Protein AF-0000000068380926 (afdb_homodimer)

InterPro domains:
  IPR001751 S100/Calcium binding protein 7/8-like, conserved site [PS00303] (56-77)
  IPR002048 EF-hand domain [PF00036] (54-78)
  IPR002048 EF-hand domain [PS50222] (48-83)
  IPR011992 EF-hand domain pair [SSF47473] (2-91)
  IPR013787 S100/CaBP-9k-type, calcium binding, subdomain [PF01023] (6-44)
  IPR013787 S100/CaBP-9k-type, calcium binding, subdomain [SM01394] (6-48)
  IPR018247 EF-Hand 1, calcium-binding site [PS00018] (61-73)
  IPR034325 S-100 [cd00213] (4-88)

Secondary structure (DSSP, 8-state):
----HHHHHHHHHHHHHHHHHTTSS-TTEEEHHHHHHHHHHHS--SSSHHHHHHHHHHHH-TT-SSEEEHHHHHHHHHHHHHHHHHHHHHT-/----HHHHHHHHHHHHHHHHHTTSS-TTEEEHHHHHHHHHHHS--SSSHHHHHHHHHHHH-TT-SSEEEHHHHHHHHHHHHHHHHHHHHHT-

Organism: Naja naja (NCBI:txid35670)

Solvent-accessible surface area (backbone atoms only — not comparable to full-atom values): 9746 Å² total; per-residue (Å²): 134,82,75,26,68,56,49,50,27,38,50,44,50,50,47,56,48,38,70,39,7,51,79,43,96,49,50,64,31,26,38,63,68,35,45,35,47,43,39,50,60,27,54,55,53,74,83,50,26,78,79,33,30,59,53,49,43,59,65,40,24,76,84,66,75,68,41,30,38,60,74,35,45,42,54,53,50,47,51,50,37,53,52,52,50,47,51,64,56,57,71,98,132,82,76,27,67,56,49,48,26,37,50,44,50,49,47,56,49,36,68,42,7,48,77,42,98,48,51,66,31,26,37,62,68,33,44,35,47,43,39,48,62,27,55,55,51,75,84,53,29,79,78,33,30,58,53,48,45,59,64,39,24,75,84,68,75,67,41,30,39,61,75,34,46,42,55,53,50,45,52,49,37,52,53,51,48,45,50,65,56,58,72,99

Radius of gyration: 16.54 Å; Cα contacts (8 Å, |Δi|>4): 213; chains: 2; bounding box: 39×43×34 Å

Sequence (184 aa):
MSQTQMEKCCECIIDVFHKYSIQTDHHDRLSKAEFAKLLKEQLQTSSRASGDADGLFNELDENKDGQLSFKEFTTLVQEALMISYNKLHQDDMSQTQMEKCCECIIDVFHKYSIQTDHHDRLSKAEFAKLLKEQLQTSSRASGDADGLFNELDENKDGQLSFKEFTTLVQEALMISYNKLHQDD

pLDDT: mean 81.06, std 14.48, range [42.0, 93.62]

Foldseek 3Di:
DDQDPVNVVVVVLLCLLQVLLVVDPPSQKHALVSQLVSCCPPVVDDDCRPVNSVVLVVVLPPVPPRIHGVVSVVVVVVVVVVVVVCVVVVVD/DDQDPVNVVVVVLVCLLQVLQVVDPRSQKHALVSQLVSCCPPVVDDDCRPVNSVVLQVVLPPVPPRIHGVVSVVVVVVVVVVVVVCVVVVVD

Nearest PDB structures (foldseek):
  6wn7-assembly1_B  TM=8.863E-01  e=2.548E-05  Homo sapiens
  6wn7-assembly2_D  TM=8.743E-01  e=2.110E-05  Homo sapiens
  2egd-assembly1_A  TM=8.424E-01  e=5.090E-05  Homo sapiens
  3m0w-assembly2_B  TM=8.271E-01  e=6.971E-05  Homo sapiens
  3m0w-assembly6_J  TM=8.193E-01  e=7.906E-05  Homo sapiens

Structure (mmCIF, N/CA/C/O backbone):
data_AF-0000000068380926-model_v1
#
loop_
_entity.id
_entity.type
_entity.pdbx_description
1 polymer 'Protein S100'
#
loop_
_atom_site.group_PDB
_atom_site.id
_atom_site.type_symbol
_atom_site.label_atom_id
_atom_site.label_alt_id
_atom_site.label_comp_id
_atom_site.label_asym_id
_atom_site.label_entity_id
_atom_site.label_seq_id
_atom_site.pdbx_PDB_ins_code
_atom_site.Cartn_x
_atom_site.Cartn_y
_atom_site.Cartn_z
_atom_site.occupancy
_atom_site.B_iso_or_equiv
_atom_site.auth_seq_id
_atom_site.auth_comp_id
_atom_site.auth_asym_id
_atom_site.auth_atom_id
_atom_site.pdbx_PDB_model_num
ATOM 1 N N . MET A 1 1 ? -11.727 -12.578 15.227 1 45 1 MET A N 1
ATOM 2 C CA . MET A 1 1 ? -11.469 -12.977 13.844 1 45 1 MET A CA 1
ATOM 3 C C . MET A 1 1 ? -10.148 -12.398 13.344 1 45 1 MET A C 1
ATOM 5 O O . MET A 1 1 ? -9.789 -11.273 13.688 1 45 1 MET A O 1
ATOM 9 N N . SER A 1 2 ? -9.094 -13.203 13.047 1 62.81 2 SER A N 1
ATOM 10 C CA . SER A 1 2 ? -7.664 -12.93 12.922 1 62.81 2 SER A CA 1
ATOM 11 C C . SER A 1 2 ? -7.375 -12 11.75 1 62.81 2 SER A C 1
ATOM 13 O O . SER A 1 2 ? -7.988 -12.125 10.688 1 62.81 2 SER A O 1
ATOM 15 N N . GLN A 1 3 ? -7 -10.805 11.961 1 78.44 3 GLN A N 1
ATOM 16 C CA . GLN A 1 3 ? -6.633 -9.82 10.945 1 78.44 3 GLN A CA 1
ATOM 17 C C . GLN A 1 3 ? -5.664 -10.414 9.93 1 78.44 3 GLN A C 1
ATOM 19 O O . GLN A 1 3 ? -4.707 -11.094 10.297 1 78.44 3 GLN A O 1
ATOM 24 N N . THR A 1 4 ? -6.074 -10.539 8.68 1 86.94 4 THR A N 1
ATOM 25 C CA . THR A 1 4 ? -5.199 -11.039 7.621 1 86.94 4 THR A CA 1
ATOM 26 C C . THR A 1 4 ? -3.949 -10.172 7.496 1 86.94 4 THR A C 1
ATOM 28 O O . THR A 1 4 ? -3.887 -9.078 8.055 1 86.94 4 THR A O 1
ATOM 31 N N . GLN A 1 5 ? -2.912 -10.766 6.953 1 88.88 5 GLN A N 1
ATOM 32 C CA . GLN A 1 5 ? -1.663 -10.031 6.789 1 88.88 5 GLN A CA 1
ATOM 33 C C . GLN A 1 5 ? -1.88 -8.75 5.988 1 88.88 5 GLN A C 1
ATOM 35 O O . GLN A 1 5 ? -1.337 -7.695 6.332 1 88.88 5 GLN A O 1
ATOM 40 N N . MET A 1 6 ? -2.719 -8.883 4.973 1 87.88 6 MET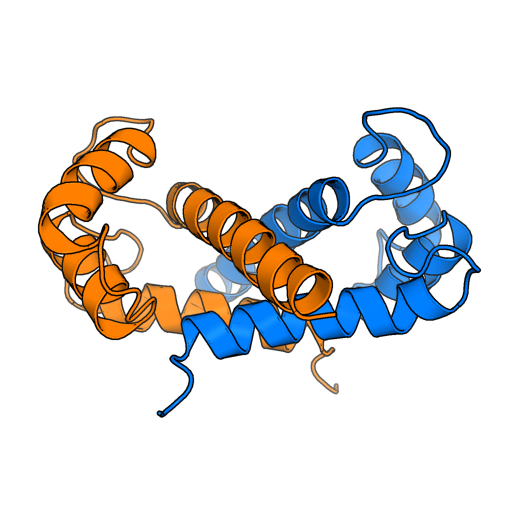 A N 1
ATOM 41 C CA . MET A 1 6 ? -3.023 -7.727 4.137 1 87.88 6 MET A CA 1
ATOM 42 C C . MET A 1 6 ? -3.721 -6.637 4.949 1 87.88 6 MET A C 1
ATOM 44 O O . MET A 1 6 ? -3.398 -5.457 4.816 1 87.88 6 MET A O 1
ATOM 48 N N . GLU A 1 7 ? -4.602 -6.973 5.852 1 88.75 7 GLU A N 1
ATOM 49 C CA . GLU A 1 7 ? -5.305 -6.027 6.715 1 88.75 7 GLU A CA 1
ATOM 50 C C . GLU A 1 7 ? -4.348 -5.336 7.68 1 88.75 7 GLU A C 1
ATOM 52 O O . GLU A 1 7 ? -4.473 -4.141 7.941 1 88.75 7 GLU A O 1
ATOM 57 N N . LYS A 1 8 ? -3.494 -6.145 8.117 1 91.62 8 LYS A N 1
ATOM 58 C CA . LYS A 1 8 ? -2.496 -5.602 9.031 1 91.62 8 LYS A CA 1
ATOM 59 C C . LYS A 1 8 ? -1.617 -4.566 8.336 1 91.62 8 LYS A C 1
ATOM 61 O O . LYS A 1 8 ? -1.309 -3.518 8.906 1 91.62 8 LYS A O 1
ATOM 66 N N . CYS A 1 9 ? -1.181 -4.957 7.129 1 93.19 9 CYS A N 1
ATOM 67 C CA . CYS A 1 9 ? -0.34 -4.059 6.348 1 93.19 9 CYS A CA 1
ATOM 68 C C . CYS A 1 9 ? -1.083 -2.771 6.008 1 93.19 9 CYS A C 1
ATOM 70 O O . CYS A 1 9 ? -0.506 -1.684 6.062 1 93.19 9 CYS A O 1
ATOM 72 N N . CYS A 1 10 ? -2.385 -2.859 5.727 1 91.94 10 CYS A N 1
ATOM 73 C CA . CYS A 1 10 ? -3.188 -1.681 5.422 1 91.94 10 CYS A CA 1
ATOM 74 C C . CYS A 1 10 ? -3.342 -0.791 6.648 1 91.94 10 CYS A C 1
ATOM 76 O O . CYS A 1 10 ? -3.246 0.434 6.547 1 91.94 10 CYS A O 1
ATOM 78 N N . GLU A 1 11 ? -3.6 -1.422 7.766 1 91.44 11 GLU A N 1
ATOM 79 C CA . GLU A 1 11 ? -3.713 -0.675 9.016 1 91.44 11 GLU A CA 1
ATOM 80 C C . GLU A 1 11 ? -2.408 0.04 9.352 1 91.44 11 GLU A C 1
ATOM 82 O O . GLU A 1 11 ? -2.424 1.152 9.883 1 91.44 11 GLU A O 1
ATOM 87 N N . CYS A 1 12 ? -1.346 -0.655 9.008 1 93 12 CYS A N 1
ATOM 88 C CA . CYS A 1 12 ? -0.03 -0.075 9.25 1 93 12 CYS A CA 1
ATOM 89 C C . CYS A 1 12 ? 0.143 1.227 8.477 1 93 12 CYS A C 1
ATOM 91 O O . CYS A 1 12 ? 0.547 2.242 9.047 1 93 12 CYS A O 1
ATOM 93 N N . ILE A 1 13 ? -0.199 1.222 7.242 1 93.62 13 ILE A 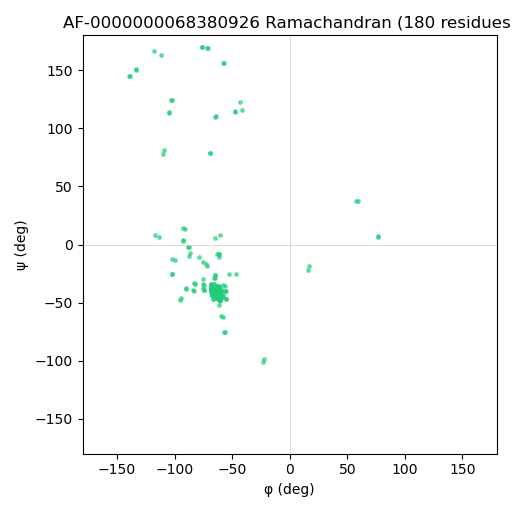N 1
ATOM 94 C CA . ILE A 1 13 ? -0.082 2.389 6.375 1 93.62 13 ILE A CA 1
ATOM 95 C C . ILE A 1 13 ? -1.013 3.494 6.867 1 93.62 13 ILE A C 1
ATOM 97 O O . ILE A 1 13 ? -0.623 4.664 6.926 1 93.62 13 ILE A O 1
ATOM 101 N N . ILE A 1 14 ? -2.207 3.139 7.273 1 91.75 14 ILE A N 1
ATOM 102 C CA . ILE A 1 14 ? -3.195 4.09 7.77 1 91.75 14 ILE A CA 1
ATOM 103 C C . ILE A 1 14 ? -2.688 4.734 9.062 1 91.75 14 ILE A C 1
ATOM 105 O O . ILE A 1 14 ? -2.844 5.941 9.266 1 91.75 14 ILE A O 1
ATOM 109 N N . ASP A 1 15 ? -2.066 3.879 9.859 1 90.75 15 ASP A N 1
ATOM 110 C CA . ASP A 1 15 ? -1.509 4.367 11.117 1 90.75 15 ASP A CA 1
ATOM 111 C C . ASP A 1 15 ? -0.423 5.414 10.867 1 90.75 15 ASP A C 1
ATOM 113 O O . ASP A 1 15 ? -0.358 6.426 11.562 1 90.75 15 ASP A O 1
ATOM 117 N N . VAL A 1 16 ? 0.403 5.121 9.906 1 90.69 16 VAL A N 1
ATOM 118 C CA . VAL A 1 16 ? 1.466 6.055 9.547 1 90.69 16 VAL A CA 1
ATOM 119 C C . VAL A 1 16 ? 0.859 7.375 9.078 1 90.69 16 VAL A C 1
ATOM 121 O O . VAL A 1 16 ? 1.307 8.445 9.484 1 90.69 16 VAL A O 1
ATOM 124 N N . PHE A 1 17 ? -0.117 7.293 8.266 1 90.12 17 PHE A N 1
ATOM 125 C CA . PHE A 1 17 ? -0.807 8.477 7.766 1 90.12 17 PHE A CA 1
ATOM 126 C C . PHE A 1 17 ? -1.419 9.273 8.914 1 90.12 17 PHE A C 1
ATOM 128 O O . PHE A 1 17 ? -1.261 10.492 8.977 1 90.12 17 PHE A O 1
ATOM 135 N N . HIS A 1 18 ? -2.057 8.547 9.781 1 88 18 HIS A N 1
ATOM 136 C CA . HIS A 1 18 ? -2.744 9.188 10.898 1 88 18 HIS A CA 1
ATOM 137 C C . HIS A 1 18 ? -1.748 9.805 11.875 1 88 18 HIS A C 1
ATOM 139 O O . HIS A 1 18 ? -2.031 10.836 12.492 1 88 18 HIS A O 1
ATOM 145 N N . LYS A 1 19 ? -0.67 9.141 12.023 1 89.38 19 LYS A N 1
ATOM 146 C CA . LYS A 1 19 ? 0.363 9.617 12.938 1 89.38 19 LYS A CA 1
ATOM 147 C C . LYS A 1 19 ? 0.825 11.016 12.555 1 89.38 19 LYS A C 1
ATOM 149 O O . LYS A 1 19 ? 1.097 11.844 13.43 1 89.38 19 LYS A O 1
ATOM 154 N N . TYR A 1 20 ? 0.843 11.25 11.297 1 87.38 20 TYR A N 1
ATOM 155 C CA . TYR A 1 20 ? 1.342 12.531 10.828 1 87.38 20 TYR A CA 1
ATOM 156 C C . TYR A 1 20 ? 0.191 13.461 10.453 1 87.38 20 TYR A C 1
ATOM 158 O O . TYR A 1 20 ? 0.339 14.688 10.477 1 87.38 20 TYR A O 1
ATOM 166 N N . SER A 1 21 ? -0.975 12.898 10.094 1 83.56 21 SER A N 1
ATOM 167 C CA . SER A 1 21 ? -2.135 13.703 9.719 1 83.56 21 SER A CA 1
ATOM 168 C C . SER A 1 21 ? -2.799 14.32 10.938 1 83.56 21 SER A C 1
ATOM 170 O O . SER A 1 21 ? -3.555 15.289 10.82 1 83.56 21 SER A O 1
ATOM 172 N N . ILE A 1 22 ? -2.732 13.703 12.031 1 68.31 22 ILE A N 1
ATOM 173 C CA . ILE A 1 22 ? -3.445 14.094 13.234 1 68.31 22 ILE A CA 1
ATOM 174 C C . ILE A 1 22 ? -2.961 15.469 13.703 1 68.31 22 ILE A C 1
ATOM 176 O O . ILE A 1 22 ? -3.648 16.156 14.461 1 68.31 22 ILE A O 1
ATOM 180 N N . GLN A 1 23 ? -1.999 15.82 13.062 1 64.06 23 GLN A N 1
ATOM 181 C CA . GLN A 1 23 ? -1.465 17.031 13.664 1 64.06 23 GLN A CA 1
ATOM 182 C C . GLN A 1 23 ? -2.299 18.25 13.266 1 64.06 23 GLN A C 1
ATOM 184 O O . GLN A 1 23 ? -2.143 19.328 13.844 1 64.06 23 GLN A O 1
ATOM 189 N N . THR A 1 24 ? -3.195 17.906 12.25 1 62.72 24 THR A N 1
ATOM 190 C CA . THR A 1 24 ? -4.012 19.062 11.883 1 62.72 24 THR A CA 1
ATOM 191 C C . THR A 1 24 ? -5.484 18.797 12.164 1 62.72 24 THR A C 1
ATOM 193 O O . THR A 1 24 ? -5.855 17.688 12.578 1 62.72 24 THR A O 1
ATOM 196 N N . ASP A 1 25 ? -6.27 19.75 12.156 1 60.75 25 ASP A N 1
ATOM 197 C CA . ASP A 1 25 ? -7.715 19.703 12.375 1 60.75 25 ASP A CA 1
ATOM 198 C C . ASP A 1 25 ? -8.383 18.688 11.453 1 60.75 25 ASP A C 1
ATOM 200 O O . ASP A 1 25 ? -9.43 18.141 11.789 1 60.75 25 ASP A O 1
ATOM 204 N N . HIS A 1 26 ? -7.766 18.422 10.344 1 64.5 26 HIS A N 1
ATOM 205 C CA . HIS A 1 26 ? -8.312 17.469 9.383 1 64.5 26 HIS A CA 1
ATOM 206 C C . HIS A 1 26 ? -7.465 16.203 9.328 1 64.5 26 HIS A C 1
ATOM 208 O O . HIS A 1 26 ? -6.625 16.047 8.438 1 64.5 26 HIS A O 1
ATOM 214 N N . HIS A 1 27 ? -7.703 15.414 10.328 1 66.25 27 HIS A N 1
ATOM 215 C CA . HIS A 1 27 ? -6.902 14.227 10.586 1 66.25 27 HIS A CA 1
ATOM 216 C C . HIS A 1 27 ? -6.961 13.25 9.414 1 66.25 27 HIS A C 1
ATOM 218 O O . HIS A 1 27 ? -6.398 12.156 9.484 1 66.25 27 HIS A O 1
ATOM 224 N N . ASP A 1 28 ? -7.633 13.852 8.336 1 77.69 28 ASP A N 1
ATOM 225 C CA . ASP A 1 28 ? -7.773 12.953 7.195 1 77.69 28 ASP A CA 1
ATOM 226 C C . ASP A 1 28 ? -6.957 13.453 6.004 1 77.69 28 ASP A C 1
ATOM 228 O O . ASP A 1 28 ? -7.09 12.93 4.895 1 77.69 28 ASP A O 1
ATOM 232 N N . ARG A 1 29 ? -6.164 14.555 6.348 1 87.31 29 ARG A N 1
ATOM 233 C CA . ARG A 1 29 ? -5.344 15.141 5.289 1 87.31 29 ARG A CA 1
ATOM 234 C C . ARG A 1 29 ? -3.959 15.508 5.812 1 87.31 29 ARG A C 1
ATOM 236 O O . ARG A 1 29 ? -3.799 15.82 6.996 1 87.31 29 ARG A O 1
ATOM 243 N N . LEU A 1 30 ? -2.98 15.344 4.938 1 90.5 30 LEU A N 1
ATOM 244 C CA . LEU A 1 30 ? -1.607 15.695 5.289 1 90.5 30 LEU A CA 1
ATOM 245 C C . LEU A 1 30 ? -1.201 17.016 4.645 1 90.5 30 LEU A C 1
ATOM 247 O O . LEU A 1 30 ? -1.321 17.188 3.428 1 90.5 30 LEU A O 1
ATOM 251 N N . SER A 1 31 ? -0.768 17.922 5.52 1 90.19 31 SER A N 1
ATOM 252 C CA . SER A 1 31 ? -0.218 19.156 4.984 1 90.19 31 SER A CA 1
ATOM 253 C C . SER A 1 31 ? 1.192 18.953 4.441 1 90.19 31 SER A C 1
ATOM 255 O O . SER A 1 31 ? 1.801 17.906 4.668 1 90.19 31 SER A O 1
ATOM 257 N N . LYS A 1 32 ? 1.642 19.984 3.758 1 88.88 32 LYS A N 1
ATOM 258 C CA . LYS A 1 32 ? 2.984 19.922 3.191 1 88.88 32 LYS A CA 1
ATOM 259 C C . LYS A 1 32 ? 4.031 19.688 4.277 1 88.88 32 LYS A C 1
ATOM 261 O O . LYS A 1 32 ? 4.957 18.891 4.105 1 88.88 32 LYS A O 1
ATOM 266 N N . ALA A 1 33 ? 3.799 20.406 5.328 1 88.38 33 ALA A N 1
ATOM 267 C CA . ALA A 1 33 ? 4.738 20.297 6.441 1 88.38 33 ALA A CA 1
ATOM 268 C C . ALA A 1 33 ? 4.695 18.906 7.066 1 88.38 33 ALA A C 1
ATOM 270 O O . ALA A 1 33 ? 5.738 18.328 7.375 1 88.38 33 ALA A O 1
ATOM 271 N N . GLU A 1 34 ? 3.533 18.328 7.246 1 90.44 34 GLU A N 1
ATOM 272 C CA . GLU A 1 34 ? 3.352 17 7.836 1 90.44 34 GLU A CA 1
ATOM 273 C C . GLU A 1 34 ? 3.883 15.914 6.914 1 90.44 34 GLU A C 1
ATOM 275 O O . GLU A 1 34 ? 4.48 14.938 7.375 1 90.44 34 GLU A O 1
ATOM 280 N N . PHE A 1 35 ? 3.559 16.203 5.629 1 89.56 35 PHE A N 1
ATOM 281 C CA . PHE A 1 35 ? 4.047 15.258 4.637 1 89.56 35 PHE A CA 1
ATOM 282 C C . PHE A 1 35 ? 5.57 15.227 4.617 1 89.56 35 PHE A C 1
ATOM 284 O O . PHE A 1 35 ? 6.176 14.148 4.586 1 89.56 35 PHE A O 1
ATOM 291 N N . ALA A 1 36 ? 6.195 16.406 4.715 1 87.56 36 ALA A N 1
ATOM 292 C CA . ALA A 1 36 ? 7.652 16.5 4.734 1 87.56 36 ALA A CA 1
ATOM 293 C C . ALA A 1 36 ? 8.227 15.789 5.953 1 87.56 36 ALA A C 1
ATOM 295 O O . ALA A 1 36 ? 9.25 15.109 5.855 1 87.56 36 ALA A O 1
ATOM 296 N N . LYS A 1 37 ? 7.547 15.945 6.996 1 88.25 37 LYS A N 1
ATOM 297 C CA . LYS A 1 37 ? 7.961 15.297 8.234 1 88.25 37 LYS A CA 1
ATOM 298 C C . LYS A 1 37 ? 7.848 13.781 8.125 1 88.25 37 LYS A C 1
ATOM 300 O O . LYS A 1 37 ? 8.742 13.055 8.562 1 88.25 37 LYS A O 1
ATOM 305 N N . LEU A 1 38 ? 6.684 13.406 7.602 1 87 38 LEU A N 1
ATOM 306 C CA . LEU A 1 38 ? 6.461 11.977 7.375 1 87 38 LEU A CA 1
ATOM 307 C C . LEU A 1 38 ? 7.566 11.383 6.516 1 87 38 LEU A C 1
ATOM 309 O O . LEU A 1 38 ? 8.125 10.336 6.852 1 87 38 LEU A O 1
ATOM 313 N N . LEU A 1 39 ? 7.895 12.062 5.418 1 85.88 39 LEU A N 1
ATOM 314 C CA . LEU A 1 39 ? 8.938 11.586 4.512 1 85.88 39 LEU A CA 1
ATOM 315 C C . LEU A 1 39 ? 10.289 11.539 5.215 1 85.88 39 LEU A C 1
ATOM 317 O O . LEU A 1 39 ? 11.047 10.578 5.047 1 85.88 39 LEU A O 1
ATOM 321 N N . LYS A 1 40 ? 10.547 12.508 5.973 1 84.62 40 LYS A N 1
ATOM 322 C CA . LYS A 1 40 ? 11.828 12.617 6.668 1 84.62 40 LYS A CA 1
ATOM 323 C C . LYS A 1 40 ? 11.969 11.531 7.727 1 84.62 40 LYS A C 1
ATOM 325 O O . LYS A 1 40 ? 13.047 10.938 7.871 1 84.62 40 LYS A O 1
ATOM 330 N N . GLU A 1 41 ? 10.875 11.25 8.352 1 86.62 41 GLU A N 1
ATOM 331 C CA . GLU A 1 41 ? 10.93 10.297 9.469 1 86.62 41 GLU A CA 1
ATOM 332 C C . GLU A 1 41 ? 10.703 8.867 8.984 1 86.62 41 GLU A C 1
ATOM 334 O O . GLU A 1 41 ? 11.25 7.922 9.555 1 86.62 41 GLU A O 1
ATOM 339 N N . GLN A 1 42 ? 9.867 8.68 8.078 1 83.12 42 GLN A N 1
ATOM 340 C CA . GLN A 1 42 ? 9.438 7.344 7.676 1 83.12 42 GLN A CA 1
ATOM 341 C C . GLN A 1 42 ? 10.25 6.836 6.488 1 83.12 42 GLN A C 1
ATOM 343 O O . GLN A 1 42 ? 10.422 5.629 6.316 1 83.12 42 GLN A O 1
ATOM 348 N N . LEU A 1 43 ? 10.5 7.414 5.551 1 71.75 43 LEU A N 1
ATOM 349 C CA . LEU A 1 43 ? 11.25 6.953 4.391 1 71.75 43 LEU A CA 1
ATOM 350 C C . LEU A 1 43 ? 12.734 7.297 4.531 1 71.75 43 LEU A C 1
ATOM 352 O O . LEU A 1 43 ? 13.562 6.789 3.779 1 71.75 43 LEU A O 1
ATOM 356 N N . GLN A 1 44 ? 13.031 7.684 5.969 1 60.69 44 GLN A N 1
ATOM 357 C CA . GLN A 1 44 ? 14.414 8.016 6.273 1 60.69 44 GLN A CA 1
ATOM 358 C C . GLN A 1 44 ? 15.211 8.281 4.996 1 60.69 44 GLN A C 1
ATOM 360 O O . GLN A 1 44 ? 16.438 8.391 5.035 1 60.69 44 GLN A O 1
ATOM 365 N N . THR A 1 45 ? 14.609 7.684 3.859 1 51.34 45 THR A N 1
ATOM 366 C CA . THR A 1 45 ? 15.508 7.816 2.719 1 51.34 45 THR A CA 1
ATOM 367 C C . THR A 1 45 ? 16.109 9.219 2.662 1 51.34 45 THR A C 1
ATOM 369 O O . THR A 1 45 ? 15.414 10.203 2.9 1 51.34 45 THR A O 1
ATOM 372 N N . SER A 1 46 ? 17.375 9.188 2.682 1 44.84 46 SER A N 1
ATOM 373 C CA . SER A 1 46 ? 18.422 10.18 2.441 1 44.84 46 SER A CA 1
ATOM 374 C C . SER A 1 46 ? 17.906 11.32 1.561 1 44.84 46 SER A C 1
ATOM 376 O O . SER A 1 46 ? 18.125 12.492 1.873 1 44.84 46 SER A O 1
ATOM 378 N N . SER A 1 47 ? 18.25 11.258 0.331 1 44.28 47 SER A N 1
ATOM 379 C CA . SER A 1 47 ? 18.5 12.219 -0.735 1 44.28 47 SER A CA 1
ATOM 380 C C . SER A 1 47 ? 17.25 13 -1.093 1 44.28 47 SER A C 1
ATOM 382 O O . SER A 1 47 ? 17.328 14.086 -1.678 1 44.28 47 SER A O 1
ATOM 384 N N . ARG A 1 48 ? 16.062 12.375 -1.273 1 44.53 48 ARG A N 1
ATOM 385 C CA . ARG A 1 48 ? 15.023 13.133 -1.963 1 44.53 48 ARG A CA 1
ATOM 386 C C . ARG A 1 48 ? 14.211 13.969 -0.979 1 44.53 48 ARG A C 1
ATOM 388 O O . ARG A 1 48 ? 13.289 14.688 -1.377 1 44.53 48 ARG A O 1
ATOM 395 N N . ALA A 1 49 ? 14.281 13.867 0.356 1 48.03 49 ALA A N 1
ATOM 396 C CA . ALA A 1 49 ? 13.406 14.328 1.434 1 48.03 49 ALA A CA 1
ATOM 397 C C . ALA A 1 49 ? 13.18 15.836 1.345 1 48.03 49 ALA A C 1
ATOM 399 O O . ALA A 1 49 ? 12.047 16.297 1.471 1 48.03 49 ALA A O 1
ATOM 400 N N . SER A 1 50 ? 14.25 16.531 1.751 1 52.38 50 SER A N 1
ATOM 401 C CA . SER A 1 50 ? 13.969 17.938 1.963 1 52.38 50 SER A CA 1
ATOM 402 C C . SER A 1 50 ? 13.469 18.609 0.683 1 52.38 50 SER A C 1
ATOM 404 O O . SER A 1 50 ? 12.438 19.266 0.684 1 52.38 50 SER A O 1
ATOM 406 N N . GLY A 1 51 ? 14.359 18.578 -0.306 1 56.25 51 GLY A N 1
ATOM 407 C CA . GLY A 1 51 ? 14.062 19.234 -1.571 1 56.25 51 GLY A CA 1
ATOM 408 C C . GLY A 1 51 ? 13.07 18.453 -2.422 1 56.25 51 GLY A C 1
ATOM 409 O O . GLY A 1 51 ? 12.242 19.062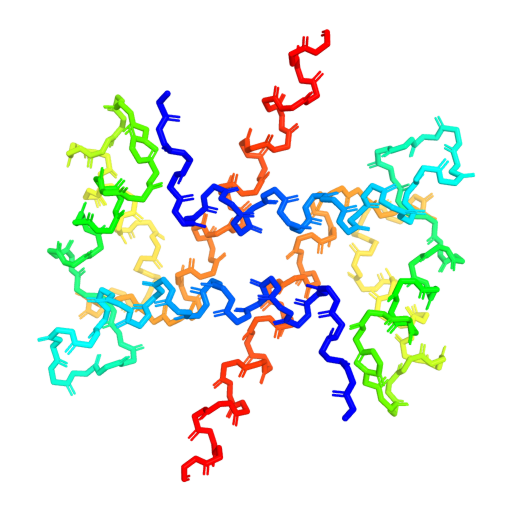 -3.109 1 56.25 51 GLY A O 1
ATOM 410 N N . ASP A 1 52 ? 12.898 17.219 -2.039 1 70.75 52 ASP A N 1
ATOM 411 C CA . ASP A 1 52 ? 12.125 16.297 -2.875 1 70.75 52 ASP A CA 1
ATOM 412 C C . ASP A 1 52 ? 10.719 16.109 -2.324 1 70.75 52 ASP A C 1
ATOM 414 O O . ASP A 1 52 ? 9.758 15.961 -3.09 1 70.75 52 ASP A O 1
ATOM 418 N N . ALA A 1 53 ? 10.633 16.609 -1.096 1 78.44 53 ALA A N 1
ATOM 419 C CA . ALA A 1 53 ? 9.312 16.469 -0.478 1 78.44 53 ALA A CA 1
ATOM 420 C C . ALA A 1 53 ? 8.312 17.453 -1.086 1 78.44 53 ALA A C 1
ATOM 422 O O . ALA A 1 53 ? 7.156 17.094 -1.317 1 78.44 53 ALA A O 1
ATOM 423 N N . ASP A 1 54 ? 8.898 18.656 -1.325 1 85.19 54 ASP A N 1
ATOM 424 C CA . ASP A 1 54 ? 8.055 19.656 -1.955 1 85.19 54 ASP A CA 1
ATOM 425 C C . ASP A 1 54 ? 7.629 19.219 -3.355 1 85.19 54 ASP A C 1
ATOM 427 O O . ASP A 1 54 ? 6.465 19.391 -3.736 1 85.19 54 ASP A O 1
ATOM 431 N N . GLY A 1 55 ? 8.5 18.672 -3.998 1 87.94 55 GLY A N 1
ATOM 432 C CA . GLY A 1 55 ? 8.203 18.172 -5.332 1 87.94 55 GLY A CA 1
ATOM 433 C C . GLY A 1 55 ? 7.242 17 -5.328 1 87.94 55 GLY A C 1
ATOM 434 O O . GLY A 1 55 ? 6.277 16.984 -6.094 1 87.94 55 GLY A O 1
ATOM 435 N N . LEU A 1 56 ? 7.484 16.172 -4.457 1 85.69 56 LEU A N 1
ATOM 436 C CA . LEU A 1 56 ? 6.648 14.984 -4.32 1 85.69 56 LEU A CA 1
ATOM 437 C C . LEU A 1 56 ? 5.254 15.359 -3.83 1 85.69 56 LEU A C 1
ATOM 439 O O . LEU A 1 56 ? 4.254 14.844 -4.336 1 85.69 56 LEU A O 1
ATOM 443 N N . PHE A 1 57 ? 5.297 16.328 -2.943 1 88.94 57 PHE A N 1
ATOM 444 C CA . PHE A 1 57 ? 4.027 16.797 -2.42 1 88.94 57 PHE A CA 1
ATOM 445 C C . PHE A 1 57 ? 3.166 17.391 -3.535 1 88.94 57 PHE A C 1
ATOM 447 O O . PHE A 1 57 ? 1.981 17.062 -3.645 1 88.94 57 PHE A O 1
ATOM 454 N N . ASN A 1 58 ? 3.799 18.188 -4.293 1 91.19 58 ASN A N 1
ATOM 455 C CA . ASN A 1 58 ? 3.088 18.844 -5.387 1 91.19 58 ASN A CA 1
ATOM 456 C C . ASN A 1 58 ? 2.619 17.828 -6.434 1 91.19 58 ASN A C 1
ATOM 458 O O . ASN A 1 58 ? 1.57 18.016 -7.051 1 91.19 58 ASN A O 1
ATOM 462 N N . GLU A 1 59 ? 3.379 16.781 -6.508 1 88.56 59 GLU A N 1
ATOM 463 C CA . GLU A 1 59 ? 3.025 15.734 -7.453 1 88.56 59 GLU A CA 1
ATOM 464 C C . GLU A 1 59 ? 1.849 14.906 -6.945 1 88.56 59 GLU A C 1
ATOM 466 O O . GLU A 1 59 ? 0.97 14.523 -7.723 1 88.56 59 GLU A O 1
ATOM 471 N N . LEU A 1 60 ? 1.831 14.766 -5.66 1 89.94 60 LEU A N 1
ATOM 472 C CA . LEU A 1 60 ? 0.797 13.945 -5.039 1 89.94 60 LEU A CA 1
ATOM 473 C C . LEU A 1 60 ? -0.489 14.742 -4.852 1 89.94 60 LEU A C 1
ATOM 475 O O . LEU A 1 60 ? -1.587 14.188 -4.945 1 89.94 60 LEU A O 1
ATOM 479 N N . ASP A 1 61 ? -0.226 16.062 -4.594 1 92.62 61 ASP A N 1
ATOM 480 C CA . ASP A 1 61 ? -1.379 16.953 -4.434 1 92.62 61 ASP A CA 1
ATOM 481 C C . ASP A 1 61 ? -2.098 17.156 -5.762 1 92.62 61 ASP A C 1
ATOM 483 O O . ASP A 1 61 ? -2.045 18.25 -6.336 1 92.62 61 ASP A O 1
ATOM 487 N N . GLU A 1 62 ? -2.889 16.172 -6.141 1 87.5 62 GLU A N 1
ATOM 488 C CA . GLU A 1 62 ? -3.549 16.188 -7.441 1 87.5 62 GLU A CA 1
ATOM 489 C C . GLU A 1 62 ? -4.605 17.281 -7.512 1 87.5 62 GLU A C 1
ATOM 491 O O . GLU A 1 62 ? -4.785 17.906 -8.555 1 87.5 62 GLU A O 1
ATOM 496 N N . ASN A 1 63 ? -5.383 17.531 -6.359 1 89.06 63 ASN A N 1
ATOM 497 C CA . ASN A 1 63 ? -6.449 18.531 -6.367 1 89.06 63 ASN A CA 1
ATOM 498 C C . ASN A 1 63 ? -5.926 19.922 -5.992 1 89.06 63 ASN A C 1
ATOM 500 O O . ASN A 1 63 ? -6.691 20.875 -5.93 1 89.06 63 ASN A O 1
ATOM 504 N N . LYS A 1 64 ? -4.609 20.047 -5.672 1 90.31 64 LYS A N 1
ATOM 505 C CA . LYS A 1 64 ? -3.926 21.312 -5.402 1 90.31 64 LYS A CA 1
ATOM 506 C C . LYS A 1 64 ? -4.594 22.062 -4.254 1 90.31 64 LYS A C 1
ATOM 508 O O . LYS A 1 64 ? -4.785 23.281 -4.328 1 90.31 64 LYS A O 1
ATOM 513 N N . ASP A 1 65 ? -5.07 21.344 -3.217 1 89.75 65 ASP A N 1
ATOM 514 C CA . ASP A 1 65 ? -5.695 21.969 -2.053 1 89.75 65 ASP A CA 1
ATOM 515 C C . ASP A 1 65 ? -4.668 22.219 -0.952 1 89.75 65 ASP A C 1
ATOM 517 O O . ASP A 1 65 ? -4.992 22.828 0.078 1 89.75 65 ASP A O 1
ATOM 521 N N . GLY A 1 66 ? -3.453 21.906 -1.278 1 90.38 66 GLY A N 1
ATOM 522 C CA . GLY A 1 66 ? -2.381 22.125 -0.322 1 90.38 66 GLY A CA 1
ATOM 523 C C . GLY A 1 66 ? -2.346 21.078 0.784 1 90.38 66 GLY A C 1
ATOM 524 O O . GLY A 1 66 ? -1.708 21.297 1.818 1 90.38 66 GLY A O 1
ATOM 525 N N . GLN A 1 67 ? -3.23 20.062 0.58 1 90.94 67 GLN A N 1
A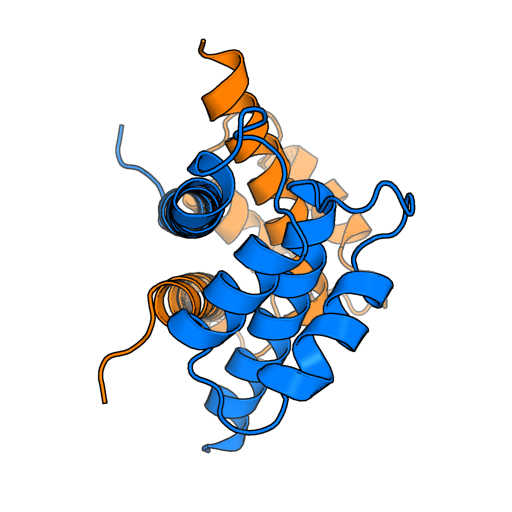TOM 526 C CA . GLN A 1 67 ? -3.283 18.938 1.517 1 90.94 67 GLN A CA 1
ATOM 527 C C . GLN A 1 67 ? -3.303 17.609 0.779 1 90.94 67 GLN A C 1
ATOM 529 O O . GLN A 1 67 ? -3.656 17.547 -0.4 1 90.94 67 GLN A O 1
ATOM 534 N N . LEU A 1 68 ? -2.785 16.625 1.399 1 92.06 68 LEU A N 1
ATOM 535 C CA . LEU A 1 68 ? -2.791 15.297 0.81 1 92.06 68 LEU A CA 1
ATOM 536 C C . LEU A 1 68 ? -3.83 14.406 1.487 1 92.06 68 LEU A C 1
ATOM 538 O O . LEU A 1 68 ? -3.756 14.172 2.695 1 92.06 68 LEU A O 1
ATOM 542 N N . SER A 1 69 ? -4.848 14.055 0.677 1 90.69 69 SER A N 1
ATOM 543 C CA . SER A 1 69 ? -5.812 13.078 1.18 1 90.69 69 SER A CA 1
ATOM 544 C C . SER A 1 69 ? -5.203 11.688 1.259 1 90.69 69 SER A C 1
ATOM 546 O O . SER A 1 69 ? -4.113 11.453 0.733 1 90.69 69 SER A O 1
ATOM 548 N N . PHE A 1 70 ? -5.883 10.82 1.885 1 91.12 70 PHE A N 1
ATOM 549 C CA . PHE A 1 70 ? -5.391 9.453 1.984 1 91.12 70 PHE A CA 1
ATOM 550 C C . PHE A 1 70 ? -5.203 8.844 0.601 1 91.12 70 PHE A C 1
ATOM 552 O O . PHE A 1 70 ? -4.215 8.148 0.351 1 91.12 70 PHE A O 1
ATOM 559 N N . LYS A 1 71 ? -6.137 9.188 -0.206 1 90.62 71 LYS A N 1
ATOM 560 C CA . LYS A 1 71 ? -6.051 8.672 -1.57 1 90.62 71 LYS A CA 1
ATOM 561 C C . LYS A 1 71 ? -4.766 9.133 -2.252 1 90.62 71 LYS A C 1
ATOM 563 O O . LYS A 1 71 ? -4.086 8.336 -2.902 1 90.62 71 LYS A O 1
ATOM 568 N N . GLU A 1 72 ? -4.426 10.375 -2.084 1 93.5 72 GLU A N 1
ATOM 569 C CA . GLU A 1 72 ? -3.203 10.93 -2.664 1 93.5 72 GLU A CA 1
ATOM 570 C C . GLU A 1 72 ? -1.963 10.344 -1.993 1 93.5 72 GLU A C 1
ATOM 572 O O . GLU A 1 72 ? -0.946 10.109 -2.65 1 93.5 72 GLU A O 1
ATOM 577 N N . PHE A 1 73 ? -2.195 10.125 -0.749 1 90.94 73 PHE A N 1
ATOM 578 C CA . PHE A 1 73 ? -1.101 9.539 0.02 1 90.94 73 PHE A CA 1
ATOM 579 C C . PHE A 1 73 ? -0.798 8.125 -0.452 1 90.94 73 PHE A C 1
ATOM 581 O O . PHE A 1 73 ? 0.362 7.711 -0.489 1 90.94 73 PHE A O 1
ATOM 588 N N . THR A 1 74 ? -1.815 7.434 -0.867 1 92.56 74 THR A N 1
ATOM 589 C CA . THR A 1 74 ? -1.632 6.051 -1.293 1 92.56 74 THR A CA 1
ATOM 590 C C . THR A 1 74 ? -0.76 5.98 -2.543 1 92.56 74 THR A C 1
ATOM 592 O O . THR A 1 74 ? -0.121 4.961 -2.805 1 92.56 74 THR A O 1
ATOM 595 N N . THR A 1 75 ? -0.756 7.031 -3.322 1 91.19 75 THR A N 1
ATOM 596 C CA . THR A 1 75 ? 0.112 7.094 -4.492 1 91.19 75 THR A CA 1
ATOM 597 C C . THR A 1 75 ? 1.581 7.055 -4.082 1 91.19 75 THR A C 1
ATOM 599 O O . THR A 1 75 ? 2.402 6.422 -4.75 1 91.19 75 THR A O 1
ATOM 602 N N .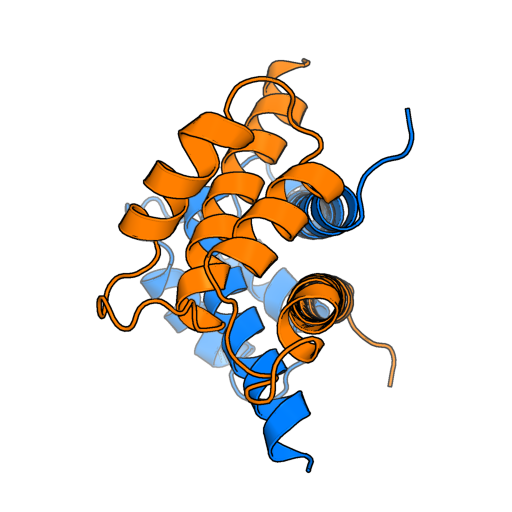 LEU A 1 76 ? 1.823 7.75 -3 1 89.12 76 LEU A N 1
ATOM 603 C CA . LEU A 1 76 ? 3.174 7.723 -2.449 1 89.12 76 LEU A CA 1
ATOM 604 C C . LEU A 1 76 ? 3.541 6.32 -1.976 1 89.12 76 LEU A C 1
ATOM 606 O O . LEU A 1 76 ? 4.652 5.848 -2.227 1 89.12 76 LEU A O 1
ATOM 610 N N . VAL A 1 77 ? 2.588 5.699 -1.367 1 92.12 77 VAL A N 1
ATOM 611 C CA . VAL A 1 77 ? 2.791 4.352 -0.845 1 92.12 77 VAL A CA 1
ATOM 612 C C . VAL A 1 77 ? 3.098 3.393 -1.993 1 92.12 77 VAL A C 1
ATOM 614 O O . VAL A 1 77 ? 3.994 2.553 -1.885 1 92.12 77 VAL A O 1
ATOM 617 N N . GLN A 1 78 ? 2.35 3.541 -3.061 1 91.62 78 GLN A N 1
ATOM 618 C CA . GLN A 1 78 ? 2.57 2.703 -4.234 1 91.62 78 GLN A CA 1
ATOM 619 C C . GLN A 1 78 ? 3.996 2.857 -4.758 1 91.62 78 GLN A C 1
ATOM 621 O O . GLN A 1 78 ? 4.656 1.866 -5.078 1 91.62 78 GLN A O 1
ATOM 626 N N . GLU A 1 79 ? 4.441 4.062 -4.84 1 87.56 79 GLU A N 1
ATOM 627 C CA . GLU A 1 79 ? 5.793 4.328 -5.316 1 87.56 79 GLU A CA 1
ATOM 628 C C . GLU A 1 79 ? 6.836 3.736 -4.371 1 87.56 79 GLU A C 1
ATOM 630 O O . GLU A 1 79 ? 7.836 3.172 -4.82 1 87.56 79 GLU A O 1
ATOM 635 N N . ALA A 1 80 ? 6.551 3.959 -3.115 1 88.19 80 ALA A N 1
ATOM 636 C CA . ALA A 1 80 ? 7.465 3.439 -2.104 1 88.19 80 ALA A CA 1
ATOM 637 C C . ALA A 1 80 ? 7.559 1.917 -2.178 1 88.19 80 ALA A C 1
ATOM 639 O O . ALA A 1 80 ? 8.641 1.346 -2.006 1 88.19 80 ALA A O 1
ATOM 640 N N . LEU A 1 81 ? 6.383 1.253 -2.459 1 91.5 81 LEU A N 1
ATOM 641 C CA . LEU A 1 81 ? 6.344 -0.199 -2.594 1 91.5 81 LEU A CA 1
ATOM 642 C C . LEU A 1 81 ? 7.223 -0.663 -3.748 1 91.5 81 LEU A C 1
ATOM 644 O O . LEU A 1 81 ? 7.961 -1.644 -3.619 1 91.5 81 LEU A O 1
ATOM 648 N N . MET A 1 82 ? 7.145 0.069 -4.852 1 89.12 82 MET A N 1
ATOM 649 C CA . MET A 1 82 ? 7.941 -0.28 -6.027 1 89.12 82 MET A CA 1
ATOM 650 C C . MET A 1 82 ? 9.43 -0.132 -5.738 1 89.12 82 MET A C 1
ATOM 652 O O . MET A 1 82 ? 10.234 -0.973 -6.145 1 89.12 82 MET A O 1
ATOM 656 N N . ILE A 1 83 ? 9.82 0.914 -5.113 1 85.75 83 ILE A N 1
ATOM 657 C CA . ILE A 1 83 ? 11.211 1.163 -4.742 1 85.75 83 ILE A CA 1
ATOM 658 C C . ILE A 1 83 ? 11.703 0.056 -3.811 1 85.75 83 ILE A C 1
ATOM 660 O O . ILE A 1 83 ? 12.766 -0.519 -4.027 1 85.75 83 ILE A O 1
ATOM 664 N N . SER A 1 84 ? 10.867 -0.23 -2.793 1 86.38 84 SER A N 1
ATOM 665 C CA . SER A 1 84 ? 11.219 -1.268 -1.827 1 86.38 84 SER A CA 1
ATOM 666 C C . SER A 1 84 ? 11.328 -2.633 -2.498 1 86.38 84 SER A C 1
ATOM 668 O O . SER A 1 84 ? 12.227 -3.414 -2.18 1 86.38 84 SER A O 1
ATOM 670 N N . TYR A 1 85 ? 10.422 -2.908 -3.381 1 87.44 85 TYR A N 1
ATOM 671 C CA . TYR A 1 85 ? 10.438 -4.168 -4.117 1 87.44 85 TYR A CA 1
ATOM 672 C C . TYR A 1 85 ? 11.719 -4.305 -4.938 1 87.44 85 TYR A C 1
A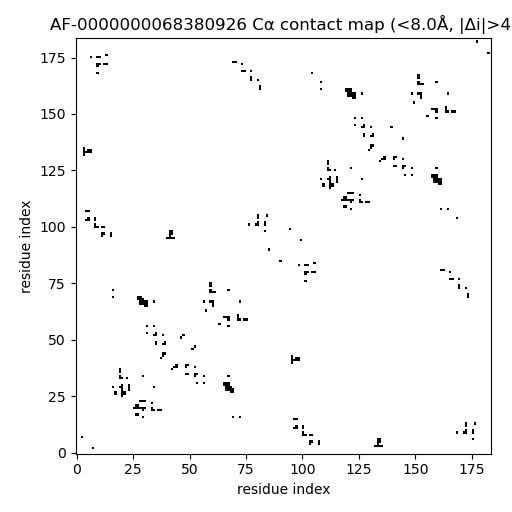TOM 674 O O . TYR A 1 85 ? 12.336 -5.367 -4.953 1 87.44 85 TYR A O 1
ATOM 682 N N . ASN A 1 86 ? 12.078 -3.271 -5.637 1 86.56 86 ASN A N 1
ATOM 683 C CA . ASN A 1 86 ? 13.281 -3.273 -6.461 1 86.56 86 ASN A CA 1
ATOM 684 C C . ASN A 1 86 ? 14.547 -3.424 -5.613 1 86.56 86 ASN A C 1
ATOM 686 O O . ASN A 1 86 ? 15.492 -4.094 -6.016 1 86.56 86 ASN A O 1
ATOM 690 N N . LYS A 1 87 ? 14.492 -2.818 -4.523 1 81.75 87 LYS A N 1
ATOM 691 C CA . LYS A 1 87 ? 15.625 -2.92 -3.609 1 81.75 87 LYS A CA 1
ATOM 692 C C . LYS A 1 87 ? 15.789 -4.352 -3.102 1 81.75 87 LYS A C 1
ATOM 694 O O . LYS A 1 87 ? 16.922 -4.836 -2.961 1 81.75 87 LYS A O 1
ATOM 699 N N . LEU A 1 88 ? 14.719 -4.941 -2.779 1 78.5 88 LEU A N 1
ATOM 700 C CA . LEU A 1 88 ? 14.742 -6.312 -2.283 1 78.5 88 LEU A CA 1
ATOM 701 C C . LEU A 1 88 ? 15.164 -7.281 -3.381 1 78.5 88 LEU A C 1
ATOM 703 O O . LEU A 1 88 ? 15.828 -8.281 -3.107 1 78.5 88 LEU A O 1
ATOM 707 N N . HIS A 1 89 ? 14.688 -6.996 -4.555 1 74 89 HIS A N 1
ATOM 708 C CA . HIS A 1 89 ? 15.023 -7.871 -5.668 1 74 89 HIS A CA 1
ATOM 709 C C . HIS A 1 89 ? 16.375 -7.512 -6.262 1 74 89 HIS A C 1
ATOM 711 O O . HIS A 1 89 ? 17.078 -8.375 -6.812 1 74 89 HIS A O 1
ATOM 717 N N . GLN A 1 90 ? 16.641 -6.2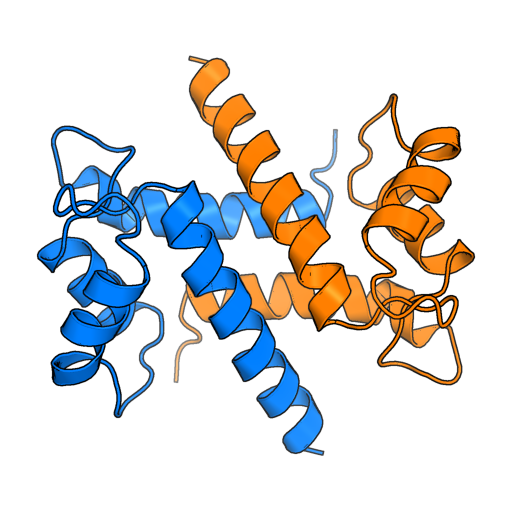46 -6.363 1 61.88 90 GLN A N 1
ATOM 718 C CA . GLN A 1 90 ? 17.953 -5.863 -6.879 1 61.88 90 GLN A CA 1
ATOM 719 C C . GLN A 1 90 ? 19.062 -6.363 -5.965 1 61.88 90 GLN A C 1
ATOM 721 O O . GLN A 1 90 ? 20.188 -6.633 -6.426 1 61.88 90 GLN A O 1
ATOM 726 N N . ASP A 1 91 ? 18.766 -6.336 -4.656 1 49.62 91 ASP A N 1
ATOM 727 C CA . ASP A 1 91 ? 19.859 -6.777 -3.785 1 49.62 91 ASP A CA 1
ATOM 728 C C . ASP A 1 91 ? 20.234 -8.227 -4.078 1 49.62 91 ASP A C 1
ATOM 730 O O . ASP A 1 91 ? 21.312 -8.68 -3.693 1 49.62 91 ASP A O 1
ATOM 734 N N . ASP A 1 92 ? 19.453 -8.938 -4.918 1 42.19 92 ASP A N 1
ATOM 735 C CA . ASP A 1 92 ? 20.078 -10.203 -5.301 1 42.19 92 ASP A CA 1
ATOM 736 C C . ASP A 1 92 ? 21.109 -9.992 -6.41 1 42.19 92 ASP A C 1
ATOM 738 O O . ASP A 1 92 ? 20.922 -9.148 -7.285 1 42.19 92 ASP A O 1
ATOM 742 N N . MET B 1 1 ? 20.219 0.061 11.602 1 44.62 1 MET B N 1
ATOM 743 C CA . MET B 1 1 ? 19.438 1.258 11.297 1 44.62 1 MET B CA 1
ATOM 744 C C . MET B 1 1 ? 17.953 0.932 11.203 1 44.62 1 MET B C 1
ATOM 746 O O . MET B 1 1 ? 17.578 -0.134 10.711 1 44.62 1 MET B O 1
ATOM 750 N N . SER B 1 2 ? 17.094 1.408 12.117 1 62.12 2 SER B N 1
ATOM 751 C CA . SER B 1 2 ? 15.75 0.984 12.5 1 62.12 2 SER B CA 1
ATOM 752 C C . SER B 1 2 ? 14.766 1.155 11.352 1 62.12 2 SER B C 1
ATOM 754 O O . SER B 1 2 ? 14.836 2.133 10.602 1 62.12 2 SER B O 1
ATOM 756 N N . GLN B 1 3 ? 14.273 0.136 10.758 1 78.25 3 GLN B N 1
ATOM 757 C CA . GLN B 1 3 ? 13.289 0.144 9.688 1 78.25 3 GLN B CA 1
ATOM 758 C C . GLN B 1 3 ? 12.117 1.061 10.023 1 78.25 3 GLN B C 1
ATOM 760 O O . GLN B 1 3 ? 11.594 1.021 11.141 1 78.25 3 GLN B O 1
ATOM 765 N N . THR B 1 4 ? 11.93 2.143 9.297 1 87.06 4 THR B N 1
ATOM 766 C CA . THR B 1 4 ? 10.805 3.047 9.508 1 87.06 4 THR B CA 1
ATOM 767 C C . THR B 1 4 ? 9.477 2.299 9.383 1 87.06 4 THR B C 1
ATOM 769 O O . THR B 1 4 ? 9.445 1.16 8.914 1 87.06 4 THR B O 1
ATOM 772 N N . GLN B 1 5 ? 8.469 2.85 10.008 1 88.94 5 GLN B N 1
ATOM 773 C CA . GLN B 1 5 ? 7.152 2.217 9.961 1 88.94 5 GLN B CA 1
ATOM 774 C C . GLN B 1 5 ? 6.695 2.002 8.523 1 88.94 5 GLN B C 1
ATOM 776 O O . GLN B 1 5 ? 6.148 0.949 8.188 1 88.94 5 GLN B O 1
ATOM 781 N N . MET B 1 6 ? 6.988 3.002 7.719 1 87.88 6 MET B N 1
ATOM 782 C CA . MET B 1 6 ? 6.617 2.91 6.309 1 87.88 6 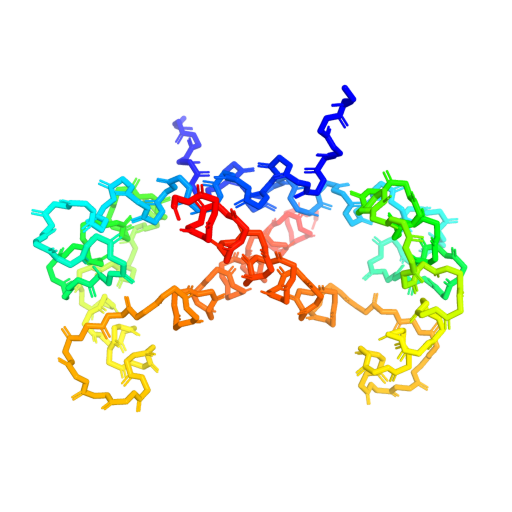MET B CA 1
ATOM 783 C C . MET B 1 6 ? 7.352 1.762 5.625 1 87.88 6 MET B C 1
ATOM 785 O O . MET B 1 6 ? 6.754 1.007 4.855 1 87.88 6 MET B O 1
ATOM 789 N N . GLU B 1 7 ? 8.594 1.516 5.922 1 88.69 7 GLU B N 1
ATOM 790 C CA . GLU B 1 7 ? 9.391 0.425 5.363 1 88.69 7 GLU B CA 1
ATOM 791 C C . GLU B 1 7 ? 8.852 -0.932 5.809 1 88.69 7 GLU B C 1
ATOM 793 O O . GLU B 1 7 ? 8.812 -1.88 5.023 1 88.69 7 GLU B O 1
ATOM 798 N N . LYS B 1 8 ? 8.492 -0.895 7.008 1 91.56 8 LYS B N 1
ATOM 799 C CA . LYS B 1 8 ? 7.938 -2.131 7.551 1 91.56 8 LYS B CA 1
ATOM 800 C C . LYS B 1 8 ? 6.637 -2.5 6.84 1 91.56 8 LYS B C 1
ATOM 802 O O . LYS B 1 8 ? 6.402 -3.67 6.527 1 91.56 8 LYS B O 1
ATOM 807 N N . CYS B 1 9 ? 5.793 -1.468 6.703 1 93.19 9 CYS B N 1
ATOM 808 C CA . CYS B 1 9 ? 4.516 -1.68 6.031 1 93.19 9 CYS B CA 1
ATOM 809 C C . CYS B 1 9 ? 4.727 -2.117 4.586 1 93.19 9 CYS B C 1
ATOM 811 O O . CYS B 1 9 ? 4.016 -2.99 4.086 1 93.19 9 CYS B O 1
ATOM 813 N N . CYS B 1 10 ? 5.746 -1.57 3.906 1 91.88 10 CYS B N 1
ATOM 814 C CA . CYS B 1 10 ? 6.047 -1.949 2.531 1 91.88 10 CYS B CA 1
ATOM 815 C C . CYS B 1 10 ? 6.543 -3.389 2.457 1 91.88 10 CYS B C 1
ATOM 817 O O . CYS B 1 10 ? 6.148 -4.141 1.565 1 91.88 10 CYS B O 1
ATOM 819 N N . GLU B 1 11 ? 7.402 -3.732 3.375 1 91.38 11 GLU B N 1
ATOM 820 C CA . GLU B 1 11 ? 7.902 -5.102 3.436 1 91.38 11 GLU B CA 1
ATOM 821 C C . GLU B 1 11 ? 6.773 -6.094 3.686 1 91.38 11 GLU B C 1
ATOM 823 O O . GLU B 1 11 ? 6.785 -7.203 3.154 1 91.38 11 GLU B O 1
ATOM 828 N N . CYS B 1 12 ? 5.852 -5.613 4.5 1 93 12 CYS B N 1
ATOM 829 C CA . CYS B 1 12 ? 4.699 -6.449 4.805 1 93 12 CYS B CA 1
ATOM 830 C C . CYS B 1 12 ? 3.92 -6.785 3.539 1 93 12 CYS B C 1
ATOM 832 O O . CYS B 1 12 ? 3.613 -7.953 3.287 1 93 12 CYS B O 1
ATOM 834 N N . ILE B 1 13 ? 3.648 -5.816 2.738 1 93.56 13 ILE B N 1
ATOM 835 C CA . ILE B 1 13 ? 2.9 -5.984 1.497 1 93.56 13 ILE B CA 1
ATOM 836 C C . ILE B 1 13 ? 3.691 -6.871 0.537 1 93.56 13 ILE B C 1
ATOM 838 O O . ILE B 1 13 ? 3.129 -7.766 -0.096 1 93.56 13 ILE B O 1
ATOM 842 N N . ILE B 1 14 ? 4.988 -6.668 0.46 1 91.69 14 ILE B N 1
ATOM 843 C CA . ILE B 1 14 ? 5.859 -7.445 -0.414 1 91.69 14 ILE B CA 1
ATOM 844 C C . ILE B 1 14 ? 5.871 -8.906 0.028 1 91.69 14 ILE B C 1
ATOM 846 O O . ILE B 1 14 ? 5.84 -9.812 -0.807 1 91.69 14 ILE B O 1
ATOM 850 N N . ASP B 1 15 ? 5.879 -9.07 1.343 1 90.69 15 ASP B N 1
ATOM 851 C CA . ASP B 1 15 ? 5.859 -10.414 1.901 1 90.69 15 ASP B CA 1
ATOM 852 C C . ASP B 1 15 ? 4.586 -11.156 1.504 1 90.69 15 ASP B C 1
ATOM 854 O O . ASP B 1 15 ? 4.629 -12.344 1.163 1 90.69 15 ASP B O 1
ATOM 858 N N . VAL B 1 16 ? 3.496 -10.453 1.597 1 90.5 16 VAL B N 1
ATOM 859 C CA . VAL B 1 16 ? 2.213 -11.031 1.212 1 90.5 16 VAL B CA 1
ATOM 860 C C . VAL B 1 16 ? 2.246 -11.43 -0.263 1 90.5 16 VAL B C 1
ATOM 862 O O . VAL B 1 16 ? 1.817 -12.523 -0.628 1 90.5 16 VAL B O 1
ATOM 865 N N . PHE B 1 17 ? 2.738 -10.562 -1.069 1 89.88 17 PHE B N 1
ATOM 866 C CA . PHE B 1 17 ? 2.857 -10.828 -2.498 1 89.88 17 PHE B CA 1
ATOM 867 C C . PHE B 1 17 ? 3.736 -12.047 -2.752 1 89.88 17 PHE B C 1
ATOM 869 O O . PHE B 1 17 ? 3.373 -12.93 -3.533 1 89.88 17 PHE B O 1
ATOM 876 N N . HIS B 1 18 ? 4.836 -12.07 -2.066 1 87.94 18 HIS B N 1
ATOM 877 C CA . HIS B 1 18 ? 5.793 -13.148 -2.254 1 87.94 18 HIS B CA 1
ATOM 878 C C . HIS B 1 18 ? 5.242 -14.469 -1.732 1 87.94 18 HIS B C 1
ATOM 880 O O . HIS B 1 18 ? 5.551 -15.539 -2.277 1 87.94 18 HIS B O 1
ATOM 886 N N . LYS B 1 19 ? 4.523 -14.375 -0.683 1 89.25 19 LYS B N 1
ATOM 887 C CA . LYS B 1 19 ? 3.939 -15.562 -0.08 1 89.25 19 LYS B CA 1
ATOM 888 C C . LYS B 1 19 ? 3.074 -16.328 -1.085 1 89.25 19 LYS B C 1
ATOM 890 O O . LYS B 1 19 ? 3.055 -17.547 -1.092 1 89.25 19 LYS B O 1
ATOM 895 N N . TYR B 1 20 ? 2.432 -15.555 -1.909 1 87.19 20 TYR B N 1
ATOM 896 C CA . TYR B 1 20 ? 1.517 -16.172 -2.863 1 87.19 20 TYR B CA 1
ATOM 897 C C . TYR B 1 20 ? 2.148 -16.25 -4.246 1 87.19 20 TYR B C 1
ATOM 899 O O . TYR B 1 20 ? 1.764 -17.094 -5.062 1 87.19 20 TYR B O 1
ATOM 907 N N . SER B 1 21 ? 3.105 -15.359 -4.555 1 82.75 21 SER B N 1
ATOM 908 C CA . SER B 1 21 ? 3.766 -15.359 -5.855 1 82.75 21 SER B CA 1
ATOM 909 C C . SER B 1 21 ? 4.777 -16.5 -5.961 1 82.75 21 SER B C 1
ATOM 911 O O . SER B 1 21 ? 5.121 -16.938 -7.062 1 82.75 21 SER B O 1
ATOM 913 N N . ILE B 1 22 ? 5.461 -16.812 -4.926 1 67.5 22 ILE B N 1
ATOM 914 C CA . ILE B 1 22 ? 6.566 -17.766 -4.93 1 67.5 22 ILE B CA 1
ATOM 915 C C . ILE B 1 22 ? 6.066 -19.141 -5.344 1 67.5 22 ILE B C 1
ATOM 917 O O . ILE B 1 22 ? 6.855 -20 -5.758 1 67.5 22 ILE B O 1
ATOM 921 N N . GLN B 1 23 ? 4.863 -19.234 -5.379 1 60.66 23 GLN B N 1
ATOM 922 C CA . GLN B 1 23 ? 4.461 -20.609 -5.633 1 60.66 23 GLN B CA 1
ATOM 923 C C . GLN B 1 23 ? 4.758 -21.016 -7.078 1 60.66 23 GLN B C 1
ATOM 925 O O . GLN B 1 23 ? 4.816 -22.203 -7.395 1 60.66 23 GLN B O 1
ATOM 930 N N . THR B 1 24 ? 4.934 -19.891 -7.898 1 59.69 24 THR B N 1
ATOM 931 C CA . THR B 1 24 ? 5.195 -20.297 -9.273 1 59.69 24 THR B CA 1
ATOM 932 C C . THR B 1 24 ? 6.625 -19.953 -9.68 1 59.69 24 THR B C 1
ATOM 934 O O . THR B 1 24 ? 7.355 -19.328 -8.914 1 59.69 24 THR B O 1
ATOM 937 N N . ASP B 1 25 ? 7.16 -20.469 -10.68 1 58.84 25 ASP B N 1
ATOM 938 C CA . ASP B 1 25 ? 8.477 -20.266 -11.281 1 58.84 25 ASP B CA 1
ATOM 939 C C . ASP B 1 25 ? 8.789 -18.781 -11.414 1 58.84 25 ASP B C 1
ATOM 941 O O . ASP B 1 25 ? 9.961 -18.391 -11.438 1 58.84 25 ASP B O 1
ATOM 945 N N . HIS B 1 26 ? 7.762 -17.969 -11.492 1 62.75 26 HIS B N 1
ATOM 946 C CA . HIS B 1 26 ? 7.953 -16.531 -11.609 1 62.75 26 HIS B CA 1
ATOM 947 C C . HIS B 1 26 ? 7.555 -15.812 -10.32 1 62.75 26 HIS B C 1
ATOM 949 O O . HIS B 1 26 ? 6.449 -15.266 -10.227 1 62.75 26 HIS B O 1
ATOM 955 N N . HIS B 1 27 ? 8.492 -15.852 -9.422 1 65.62 27 HIS B N 1
ATOM 956 C CA . HIS B 1 27 ? 8.281 -15.422 -8.039 1 65.62 27 HIS B CA 1
ATOM 957 C C . HIS B 1 27 ? 7.992 -13.93 -7.961 1 65.62 27 HIS B C 1
ATOM 959 O O . HIS B 1 27 ? 7.77 -13.391 -6.875 1 65.62 27 HIS B O 1
ATOM 965 N N . ASP B 1 28 ? 7.883 -13.398 -9.258 1 77.81 28 ASP B N 1
ATOM 966 C CA . ASP B 1 28 ? 7.68 -11.953 -9.242 1 77.81 28 ASP B CA 1
ATOM 967 C C . ASP B 1 28 ? 6.324 -11.578 -9.844 1 77.81 28 ASP B C 1
ATOM 969 O O . ASP B 1 28 ? 6.062 -10.406 -10.102 1 77.81 28 ASP B O 1
ATOM 973 N N . ARG B 1 29 ? 5.539 -12.711 -10.094 1 87.12 29 ARG B N 1
ATOM 974 C CA . ARG B 1 29 ? 4.223 -12.492 -10.672 1 87.12 29 ARG B CA 1
ATOM 975 C C . ARG B 1 29 ? 3.184 -13.414 -10.047 1 87.12 29 ARG B C 1
ATOM 977 O O . ARG B 1 29 ? 3.514 -14.508 -9.586 1 87.12 29 ARG B O 1
ATOM 984 N N . LEU B 1 30 ? 1.986 -12.875 -9.922 1 90.25 30 LEU B N 1
ATOM 985 C CA . LEU B 1 30 ? 0.886 -13.648 -9.359 1 90.25 30 LEU B CA 1
ATOM 986 C C . LEU B 1 30 ? -0.048 -14.141 -10.461 1 90.25 30 LEU B C 1
ATOM 988 O O . LEU B 1 30 ? -0.527 -13.344 -11.273 1 90.25 30 LEU B O 1
ATOM 992 N N . SER B 1 31 ? -0.224 -15.461 -10.469 1 90.12 31 SER B N 1
ATOM 993 C CA . SER B 1 31 ? -1.213 -16.016 -11.391 1 90.12 31 SER B CA 1
ATOM 994 C C . SER B 1 31 ? -2.631 -15.781 -10.875 1 90.12 31 SER B C 1
ATOM 996 O O . SER B 1 31 ? -2.826 -15.375 -9.734 1 90.12 31 SER B O 1
ATOM 998 N N . LYS B 1 32 ? -3.547 -16.078 -11.773 1 88.94 32 LYS B N 1
ATOM 999 C CA . LYS B 1 32 ? -4.949 -15.906 -11.406 1 88.94 32 LYS B CA 1
ATOM 1000 C C . LYS B 1 32 ? -5.312 -16.766 -10.203 1 88.94 32 LYS B C 1
ATOM 1002 O O . LYS B 1 32 ? -6.02 -16.312 -9.297 1 88.94 32 LYS B O 1
ATOM 1007 N N . ALA B 1 33 ? -4.789 -17.938 -10.266 1 88.38 33 ALA B N 1
ATOM 1008 C CA . ALA B 1 33 ? -5.074 -18.875 -9.18 1 88.38 33 ALA B CA 1
ATOM 1009 C C . ALA B 1 33 ? -4.453 -18.391 -7.867 1 88.38 33 ALA B C 1
ATOM 1011 O O . ALA B 1 33 ? -5.09 -18.453 -6.812 1 88.38 33 ALA B O 1
ATOM 1012 N N . GLU B 1 34 ? -3.25 -17.891 -7.906 1 90.31 34 GLU B N 1
ATOM 1013 C CA . GLU B 1 34 ? -2.539 -17.406 -6.727 1 90.31 34 GLU B CA 1
ATOM 1014 C C . GLU B 1 34 ? -3.182 -16.141 -6.18 1 90.31 34 GLU B C 1
ATOM 1016 O O . GLU B 1 34 ? -3.273 -15.961 -4.961 1 90.31 34 GLU B O 1
ATOM 1021 N N . PHE B 1 35 ? -3.549 -15.328 -7.199 1 89.31 35 PHE B N 1
ATOM 1022 C CA . PHE B 1 35 ? -4.219 -14.086 -6.812 1 89.31 35 PHE B CA 1
ATOM 1023 C C . PHE B 1 35 ? -5.535 -14.383 -6.105 1 89.31 35 PHE B C 1
ATOM 1025 O O . PHE B 1 35 ? -5.836 -13.781 -5.07 1 89.31 35 PHE B O 1
ATOM 1032 N N . ALA B 1 36 ? -6.297 -15.359 -6.613 1 87.5 36 ALA B N 1
ATOM 1033 C CA . ALA B 1 36 ? -7.566 -15.75 -6.004 1 87.5 36 ALA B CA 1
ATOM 1034 C C . ALA B 1 36 ? -7.352 -16.297 -4.594 1 87.5 36 ALA B C 1
ATOM 1036 O O . ALA B 1 36 ? -8.133 -15.992 -3.686 1 87.5 36 ALA B O 1
ATOM 1037 N N . LYS B 1 37 ? -6.324 -17 -4.488 1 88.19 37 LYS B N 1
ATOM 1038 C CA . LYS B 1 37 ? -5.973 -17.562 -3.184 1 88.19 37 LYS B CA 1
ATOM 1039 C C . LYS B 1 37 ? -5.602 -16.453 -2.197 1 88.19 37 LYS B C 1
ATOM 1041 O O . LYS B 1 37 ? -6.02 -16.484 -1.038 1 88.19 37 LYS B O 1
ATOM 1046 N N . LEU B 1 38 ? -4.762 -15.578 -2.727 1 87 38 LEU B N 1
ATOM 1047 C CA . LEU B 1 38 ? -4.367 -14.43 -1.917 1 87 38 LEU B CA 1
ATOM 1048 C C . LEU B 1 38 ? -5.59 -13.656 -1.434 1 87 38 LEU B C 1
ATOM 1050 O O . LEU B 1 38 ? -5.695 -13.328 -0.249 1 87 38 LEU B O 1
ATOM 1054 N N . LEU B 1 39 ? -6.512 -13.391 -2.34 1 85.94 39 LEU B N 1
ATOM 1055 C CA . LEU B 1 39 ? -7.723 -12.648 -1.998 1 85.94 39 LEU B CA 1
ATOM 1056 C C . LEU B 1 39 ? -8.555 -13.414 -0.979 1 85.94 39 LEU B C 1
ATOM 1058 O O . LEU B 1 39 ? -9.086 -12.828 -0.033 1 85.94 39 LEU B O 1
ATOM 1062 N N . LYS B 1 40 ? -8.648 -14.656 -1.165 1 84.62 40 LYS B N 1
ATOM 1063 C CA . LYS B 1 40 ? -9.453 -15.508 -0.296 1 84.62 40 LYS B CA 1
ATOM 1064 C C . LYS B 1 40 ? -8.859 -15.578 1.108 1 84.62 40 LYS B C 1
ATOM 1066 O O . LYS B 1 40 ? -9.594 -15.516 2.1 1 84.62 40 LYS B O 1
ATOM 1071 N N . GLU B 1 41 ? -7.57 -15.609 1.138 1 86.75 41 GLU B N 1
ATOM 1072 C CA . GLU B 1 41 ? -6.902 -15.797 2.422 1 86.75 41 GLU B CA 1
ATOM 1073 C C . GLU B 1 41 ? -6.617 -14.453 3.096 1 86.75 41 GLU B C 1
ATOM 1075 O O . GLU B 1 41 ? -6.633 -14.359 4.324 1 86.75 41 GLU B O 1
ATOM 1080 N N . GLN B 1 42 ? -6.27 -13.492 2.385 1 83.06 42 GLN B N 1
ATOM 1081 C CA . GLN B 1 42 ? -5.793 -12.234 2.938 1 83.06 42 GLN B CA 1
ATOM 1082 C C . GLN B 1 42 ? -6.926 -11.219 3.055 1 83.06 42 GLN B C 1
ATOM 1084 O O . GLN B 1 42 ? -6.891 -10.336 3.918 1 83.06 42 GLN B O 1
ATOM 1089 N N . LEU B 1 43 ? -7.676 -10.969 2.258 1 71.75 43 LEU B N 1
ATOM 1090 C CA . LEU B 1 43 ? -8.75 -9.992 2.324 1 71.75 43 LEU B CA 1
ATOM 1091 C C . LEU B 1 43 ? -10.039 -10.633 2.828 1 71.75 43 LEU B C 1
ATOM 1093 O O . LEU B 1 43 ? -11 -9.93 3.17 1 71.75 43 LEU B O 1
ATOM 1097 N N . GLN B 1 44 ? -9.75 -11.977 3.41 1 61.06 44 GLN B N 1
ATOM 1098 C CA . GLN B 1 44 ? -10.891 -12.703 3.955 1 61.06 44 GLN B CA 1
ATOM 1099 C C . GLN B 1 44 ? -12.203 -12.125 3.453 1 61.06 44 GLN B C 1
ATOM 1101 O O . GLN B 1 44 ? -13.273 -12.453 3.971 1 61.06 44 GLN B O 1
ATOM 1106 N N . THR B 1 45 ? -12.07 -10.836 2.947 1 51.44 45 THR B N 1
ATOM 1107 C CA . THR B 1 45 ? -13.391 -10.289 2.648 1 51.44 45 THR B CA 1
ATOM 1108 C C . THR B 1 45 ? -14.281 -11.344 1.993 1 51.44 45 THR B C 1
ATOM 1110 O O . THR B 1 45 ? -13.844 -12.047 1.078 1 51.44 45 THR B O 1
ATOM 1113 N N . SER B 1 46 ? -15.273 -11.641 2.705 1 44.88 46 SER B N 1
ATOM 1114 C CA . SER B 1 46 ? -16.484 -12.367 2.369 1 44.88 46 SER B CA 1
ATOM 1115 C C . SER B 1 46 ? -16.75 -12.336 0.867 1 44.88 46 SER B C 1
ATOM 1117 O O . SER B 1 46 ? -17.094 -13.367 0.27 1 44.88 46 SER B O 1
ATOM 1119 N N . SER B 1 47 ? -17.609 -11.453 0.458 1 43.91 47 SER B N 1
ATOM 1120 C CA . SER B 1 47 ? -18.531 -11.375 -0.661 1 43.91 47 SER B CA 1
ATOM 1121 C C . SER B 1 47 ? -17.797 -11.414 -1.997 1 43.91 47 SER B C 1
ATOM 1123 O O . SER B 1 47 ? -18.375 -11.789 -3.018 1 43.91 47 SER B O 1
ATOM 1125 N N . ARG B 1 48 ? -16.781 -10.578 -2.26 1 44.31 48 ARG B N 1
ATOM 1126 C CA . ARG B 1 48 ? -16.422 -10.375 -3.66 1 44.31 48 ARG B CA 1
ATOM 1127 C C . ARG B 1 48 ? -15.43 -11.43 -4.133 1 44.31 48 ARG B C 1
ATOM 1129 O O . ARG B 1 48 ? -14.992 -11.414 -5.285 1 44.31 48 ARG B O 1
ATOM 1136 N N . ALA B 1 49 ? -14.836 -12.32 -3.363 1 47.88 49 ALA B N 1
ATOM 1137 C CA . ALA B 1 49 ? -13.648 -13.156 -3.557 1 47.88 49 ALA B CA 1
ATOM 1138 C C . ALA B 1 49 ? -13.789 -14.023 -4.801 1 47.88 49 ALA B C 1
ATOM 1140 O O . ALA B 1 49 ? -12.852 -14.141 -5.594 1 47.88 49 ALA B O 1
ATOM 1141 N N . SER B 1 50 ? -14.617 -15.062 -4.625 1 52.25 50 SER B N 1
ATOM 1142 C CA . SER B 1 50 ? -14.523 -16.062 -5.684 1 52.25 50 SER B CA 1
ATOM 1143 C C . SER B 1 50 ? -14.812 -15.453 -7.051 1 52.25 50 SER B C 1
ATOM 1145 O O . SER B 1 50 ? -14.031 -15.625 -7.992 1 52.25 50 SER B O 1
ATOM 1147 N N . GLY B 1 51 ? -16.031 -14.961 -7.164 1 56.25 51 GLY B N 1
ATOM 1148 C CA . GLY B 1 51 ? -16.484 -14.391 -8.422 1 56.25 51 GLY B CA 1
ATOM 1149 C C . GLY B 1 51 ? -15.867 -13.047 -8.734 1 56.25 51 GLY B C 1
ATOM 1150 O O . GLY B 1 51 ? -15.586 -12.734 -9.891 1 56.25 51 GLY B O 1
ATOM 1151 N N . ASP B 1 52 ? -15.312 -12.484 -7.684 1 71.12 52 ASP B N 1
ATOM 1152 C CA . ASP B 1 52 ? -14.82 -11.109 -7.773 1 71.12 52 ASP B CA 1
ATOM 1153 C C . ASP B 1 52 ? -13.312 -11.078 -7.996 1 71.12 52 ASP B C 1
ATOM 1155 O O . ASP B 1 52 ? -12.805 -10.219 -8.719 1 71.12 52 ASP B O 1
ATOM 1159 N N . ALA B 1 53 ? -12.797 -12.273 -7.766 1 78.94 53 ALA B N 1
ATOM 1160 C CA . ALA B 1 53 ? -11.352 -12.352 -7.949 1 78.94 53 ALA B CA 1
ATOM 1161 C C . ALA B 1 53 ? -10.984 -12.336 -9.43 1 78.94 53 ALA B C 1
ATOM 1163 O O . ALA B 1 53 ? -10.016 -11.688 -9.828 1 78.94 53 ALA B O 1
ATOM 1164 N N . ASP B 1 54 ? -11.852 -13.07 -10.164 1 85.25 54 ASP B N 1
ATOM 1165 C CA . ASP B 1 54 ? -11.633 -13.094 -11.609 1 85.25 54 ASP B CA 1
ATOM 1166 C C . ASP B 1 54 ? -11.805 -11.703 -12.211 1 85.25 54 ASP B C 1
ATOM 1168 O O . ASP B 1 54 ? -11.016 -11.281 -13.055 1 85.25 54 ASP B O 1
ATOM 1172 N N . GLY B 1 55 ? -12.734 -11.07 -11.742 1 88 55 GLY B N 1
ATOM 1173 C CA . GLY B 1 55 ? -12.977 -9.711 -12.203 1 88 55 GLY B CA 1
ATOM 1174 C C . GLY B 1 55 ? -11.891 -8.742 -11.789 1 88 55 GLY B C 1
ATOM 1175 O O . GLY B 1 55 ? -11.398 -7.961 -12.609 1 88 55 GLY B O 1
ATOM 1176 N N . LEU B 1 56 ? -11.531 -8.875 -10.625 1 85.62 56 LEU B N 1
ATOM 1177 C CA . LEU B 1 56 ? -10.484 -8.016 -10.078 1 85.62 56 LEU B CA 1
ATOM 1178 C C . LEU B 1 56 ? -9.141 -8.312 -10.734 1 85.62 56 LEU B C 1
ATOM 1180 O O . LEU B 1 56 ? -8.391 -7.395 -11.078 1 85.62 56 LEU B O 1
ATOM 1184 N N . PHE B 1 57 ? -8.969 -9.602 -10.961 1 88.75 57 PHE B N 1
ATOM 1185 C CA . PHE B 1 57 ? -7.742 -10.023 -11.617 1 88.75 57 PHE B CA 1
ATOM 1186 C C . PHE B 1 57 ? -7.637 -9.414 -13.008 1 88.75 57 PHE B C 1
ATOM 1188 O O . PHE B 1 57 ? -6.598 -8.867 -13.375 1 88.75 57 PHE B O 1
ATOM 1195 N N . ASN B 1 58 ? -8.711 -9.531 -13.688 1 91 58 ASN B N 1
ATOM 1196 C CA . ASN B 1 58 ? -8.742 -9.016 -15.055 1 91 58 ASN B CA 1
ATOM 1197 C C . ASN B 1 58 ? -8.594 -7.496 -15.086 1 91 58 ASN B C 1
ATOM 1199 O O . ASN B 1 58 ? -8.008 -6.945 -16.016 1 91 58 ASN B O 1
ATOM 1203 N N . GLU B 1 59 ? -9.062 -6.91 -14.016 1 88.56 59 GLU B N 1
ATOM 1204 C CA . GLU B 1 59 ? -8.953 -5.457 -13.906 1 88.56 59 GLU B CA 1
ATOM 1205 C C . GLU B 1 59 ? -7.527 -5.031 -13.586 1 88.56 59 GLU B C 1
ATOM 1207 O O . GLU B 1 59 ? -7.039 -4.027 -14.117 1 88.56 59 GLU B O 1
ATOM 1212 N N . LEU B 1 60 ? -6.898 -5.859 -12.812 1 89.81 60 LEU B N 1
ATOM 1213 C CA . LEU B 1 60 ? -5.543 -5.551 -12.375 1 89.81 60 LEU B CA 1
ATOM 1214 C C . LEU B 1 60 ? -4.523 -5.934 -13.438 1 89.81 60 LEU B C 1
ATOM 1216 O O . LEU B 1 60 ? -3.494 -5.27 -13.586 1 89.81 60 LEU B O 1
ATOM 1220 N N . ASP B 1 61 ? -4.914 -7.055 -14.141 1 92.62 61 ASP B N 1
ATOM 1221 C CA . ASP B 1 61 ? -4.039 -7.5 -15.227 1 92.62 61 ASP B CA 1
ATOM 1222 C C . ASP B 1 61 ? -4.078 -6.52 -16.391 1 92.62 61 ASP B C 1
ATOM 1224 O O . ASP B 1 61 ? -4.613 -6.84 -17.453 1 92.62 61 ASP B O 1
ATOM 1228 N N . GLU B 1 62 ? -3.373 -5.43 -16.25 1 87.44 62 GLU B N 1
ATOM 1229 C CA . GLU B 1 62 ? -3.412 -4.355 -17.234 1 87.44 62 GLU B CA 1
ATOM 1230 C C . GLU B 1 62 ? -2.771 -4.793 -18.547 1 87.44 62 GLU B C 1
ATOM 1232 O O . GLU B 1 62 ? -3.234 -4.41 -19.625 1 87.44 62 GLU B O 1
ATOM 1237 N N . ASN B 1 63 ? -1.617 -5.594 -18.484 1 89.25 63 ASN B N 1
ATOM 1238 C CA . ASN B 1 63 ? -0.917 -6.004 -19.703 1 89.25 63 ASN B CA 1
ATOM 1239 C C . ASN B 1 63 ? -1.491 -7.297 -20.266 1 89.25 63 ASN B C 1
ATOM 1241 O O . ASN B 1 63 ? -1.013 -7.801 -21.281 1 89.25 63 ASN B O 1
ATOM 1245 N N . LYS B 1 64 ? -2.502 -7.938 -19.594 1 90.38 64 LYS B N 1
ATOM 1246 C CA . LYS B 1 64 ? -3.238 -9.109 -20.047 1 90.38 64 LYS B CA 1
ATOM 1247 C C . LYS B 1 64 ? -2.299 -10.289 -20.297 1 90.38 64 LYS B C 1
ATOM 1249 O O . LYS B 1 64 ? -2.42 -10.984 -21.312 1 90.38 64 LYS B O 1
ATOM 1254 N N . ASP B 1 65 ? -1.244 -10.469 -19.453 1 89.88 65 ASP B N 1
ATOM 1255 C CA . ASP B 1 65 ? -0.307 -11.578 -19.594 1 89.88 65 ASP B CA 1
ATOM 1256 C C . ASP B 1 65 ? -0.744 -12.766 -18.734 1 89.88 65 ASP B C 1
ATOM 1258 O O . ASP B 1 65 ? -0.113 -13.828 -18.766 1 89.88 65 ASP B O 1
ATOM 1262 N N . GLY B 1 66 ? -1.872 -12.578 -18.109 1 90.56 66 GLY B N 1
ATOM 1263 C CA . GLY B 1 66 ? -2.408 -13.641 -17.281 1 90.56 66 GLY B CA 1
ATOM 1264 C C . GLY B 1 66 ? -1.708 -13.766 -15.945 1 90.56 66 GLY B C 1
ATOM 1265 O O . GLY B 1 66 ? -1.834 -14.789 -15.266 1 90.56 66 GLY B O 1
ATOM 1266 N N . GLN B 1 67 ? -0.822 -12.766 -15.719 1 90.88 67 GLN B N 1
ATOM 1267 C CA . GLN B 1 67 ? -0.105 -12.695 -14.445 1 90.88 67 GLN B CA 1
ATOM 1268 C C . GLN B 1 67 ? -0.131 -11.281 -13.875 1 90.88 67 GLN B C 1
ATOM 1270 O O . GLN B 1 67 ? -0.341 -10.312 -14.609 1 90.88 67 GLN B O 1
ATOM 1275 N N . LEU B 1 68 ? -0.087 -11.203 -12.617 1 92 68 LEU B N 1
ATOM 1276 C CA . LEU B 1 68 ? -0.062 -9.898 -11.961 1 92 68 LEU B CA 1
ATOM 1277 C C . LEU B 1 68 ? 1.335 -9.578 -11.438 1 92 68 LEU B C 1
ATOM 1279 O O . LEU B 1 68 ? 1.874 -10.312 -10.609 1 92 68 LEU B O 1
ATOM 1283 N N . SER B 1 69 ? 1.919 -8.531 -12.062 1 90.56 69 SER B N 1
ATOM 1284 C CA . SER B 1 69 ? 3.191 -8.047 -11.539 1 90.56 69 SER B CA 1
ATOM 1285 C C . SER B 1 69 ? 3 -7.324 -10.211 1 90.56 69 SER B C 1
ATOM 1287 O O . SER B 1 69 ? 1.871 -7.023 -9.812 1 90.56 69 SER B O 1
ATOM 1289 N N . PHE B 1 70 ? 4.051 -7.062 -9.578 1 90.88 70 PHE B N 1
ATOM 1290 C CA . PHE B 1 70 ? 3.967 -6.344 -8.312 1 90.88 70 PHE B CA 1
ATOM 1291 C C . PHE B 1 70 ? 3.307 -4.984 -8.5 1 90.88 70 PHE B C 1
ATOM 1293 O O . PHE B 1 70 ? 2.486 -4.566 -7.684 1 90.88 70 PHE B O 1
ATOM 1300 N N . LYS B 1 71 ? 3.678 -4.43 -9.594 1 90.69 71 LYS B N 1
ATOM 1301 C CA . LYS B 1 71 ? 3.094 -3.127 -9.891 1 90.69 71 LYS B CA 1
ATOM 1302 C C . LYS B 1 71 ? 1.573 -3.217 -9.992 1 90.69 71 LYS B C 1
ATOM 1304 O O . LYS B 1 71 ? 0.859 -2.373 -9.445 1 90.69 71 LYS B O 1
ATOM 1309 N N . GLU B 1 72 ? 1.09 -4.223 -10.656 1 93.56 72 GLU B N 1
ATOM 1310 C CA . GLU B 1 72 ? -0.349 -4.426 -10.797 1 93.56 72 GLU B CA 1
ATOM 1311 C C . GLU B 1 72 ? -0.988 -4.797 -9.461 1 93.56 72 GLU B C 1
ATOM 1313 O O . GLU B 1 72 ? -2.115 -4.391 -9.172 1 93.56 72 GLU B O 1
ATOM 1318 N N . PHE B 1 73 ? -0.181 -5.5 -8.766 1 90.75 73 PHE B N 1
ATOM 1319 C CA . PHE B 1 73 ? -0.649 -5.914 -7.449 1 90.75 73 PHE B CA 1
ATOM 1320 C C . PHE B 1 73 ? -0.821 -4.707 -6.531 1 90.75 73 PHE B C 1
ATOM 1322 O O . PHE B 1 73 ? -1.754 -4.66 -5.727 1 90.75 73 PHE B O 1
ATOM 1329 N N . THR B 1 74 ? 0.025 -3.732 -6.699 1 92.56 74 THR B N 1
ATOM 1330 C CA . THR B 1 74 ? -0.028 -2.557 -5.836 1 92.56 74 THR B CA 1
ATOM 1331 C C . THR B 1 74 ? -1.337 -1.798 -6.039 1 92.56 74 THR B C 1
ATOM 1333 O O . THR B 1 74 ? -1.786 -1.078 -5.145 1 92.56 74 THR B O 1
ATOM 1336 N N . THR B 1 75 ? -1.932 -1.925 -7.203 1 91.25 75 THR B N 1
ATOM 1337 C CA . THR B 1 75 ? -3.229 -1.309 -7.457 1 91.25 75 THR B CA 1
ATOM 1338 C C . THR B 1 75 ? -4.297 -1.903 -6.543 1 91.25 75 THR B C 1
ATOM 1340 O O . THR B 1 75 ? -5.18 -1.188 -6.062 1 91.25 75 THR B O 1
ATOM 1343 N N . LEU B 1 76 ? -4.176 -3.191 -6.371 1 89.06 76 LEU B N 1
ATOM 1344 C CA . LEU B 1 76 ? -5.078 -3.867 -5.449 1 89.06 76 LEU B CA 1
ATOM 1345 C C . LEU B 1 76 ? -4.879 -3.365 -4.023 1 89.06 76 LEU B C 1
ATOM 1347 O O . LEU B 1 76 ? -5.848 -3.115 -3.305 1 89.06 76 LEU B O 1
ATOM 1351 N N . VAL B 1 77 ? -3.633 -3.193 -3.701 1 92.12 77 VAL B N 1
ATOM 1352 C CA . VAL B 1 77 ? -3.277 -2.723 -2.365 1 92.12 77 VAL B CA 1
ATOM 1353 C C . VAL B 1 77 ? -3.863 -1.333 -2.133 1 92.12 77 VAL B C 1
ATOM 1355 O O . VAL B 1 77 ? -4.41 -1.053 -1.063 1 92.12 77 VAL B O 1
ATOM 1358 N N . GLN B 1 78 ? -3.732 -0.499 -3.137 1 91.56 78 GLN B N 1
ATOM 1359 C CA . GLN B 1 78 ? -4.281 0.85 -3.041 1 91.56 78 GLN B CA 1
ATOM 1360 C C . GLN B 1 78 ? -5.785 0.815 -2.779 1 91.56 78 GLN B C 1
ATOM 1362 O O . GLN B 1 78 ? -6.289 1.552 -1.931 1 91.56 78 GLN B O 1
ATOM 1367 N N . GLU B 1 79 ? -6.469 -0.017 -3.494 1 87.69 79 GLU B N 1
ATOM 1368 C CA . GLU B 1 79 ? -7.914 -0.147 -3.32 1 87.69 79 GLU B CA 1
ATOM 1369 C C . GLU B 1 79 ? -8.258 -0.661 -1.924 1 87.69 79 GLU B C 1
ATOM 1371 O O . GLU B 1 79 ? -9.203 -0.184 -1.297 1 87.69 79 GLU B O 1
ATOM 1376 N N . ALA B 1 80 ? -7.488 -1.64 -1.553 1 88.25 80 ALA B N 1
ATOM 1377 C CA . ALA B 1 80 ? -7.707 -2.223 -0.231 1 88.25 80 ALA B CA 1
ATOM 1378 C C . ALA B 1 80 ? -7.496 -1.185 0.868 1 88.25 80 ALA B C 1
ATOM 1380 O O . ALA B 1 80 ? -8.227 -1.167 1.862 1 88.25 80 ALA B O 1
ATOM 1381 N N . LEU B 1 81 ? -6.465 -0.286 0.656 1 91.38 81 LEU B N 1
ATOM 1382 C CA . LEU B 1 81 ? -6.18 0.779 1.612 1 91.38 81 LEU B CA 1
ATOM 1383 C C . LEU B 1 81 ? -7.371 1.725 1.741 1 91.38 81 LEU B C 1
ATOM 1385 O O . LEU B 1 81 ? -7.734 2.123 2.85 1 91.38 81 LEU B O 1
ATOM 1389 N N . MET B 1 82 ? -7.965 2.049 0.602 1 89 82 MET B N 1
ATOM 1390 C CA . MET B 1 82 ? -9.117 2.951 0.602 1 89 82 MET B CA 1
ATOM 1391 C C . MET B 1 82 ? -10.297 2.322 1.328 1 89 82 MET B C 1
ATOM 1393 O O . MET B 1 82 ? -11 2.998 2.084 1 89 82 MET B O 1
ATOM 1397 N N . ILE B 1 83 ? -10.57 1.094 1.085 1 85.88 83 ILE B N 1
ATOM 1398 C CA . ILE B 1 83 ? -11.648 0.359 1.733 1 85.88 83 ILE B CA 1
ATOM 1399 C C . ILE B 1 83 ? -11.406 0.312 3.24 1 85.88 83 ILE B C 1
ATOM 1401 O O . ILE B 1 83 ? -12.305 0.616 4.027 1 85.88 83 ILE B O 1
ATOM 1405 N N . SER B 1 84 ? -10.164 -0.054 3.6 1 86.31 84 SER B N 1
ATOM 1406 C CA . SER B 1 84 ? -9.805 -0.138 5.012 1 86.31 84 SER B CA 1
ATOM 1407 C C . SER B 1 84 ? -9.914 1.221 5.691 1 86.31 84 SER B C 1
ATOM 1409 O O . SER B 1 84 ? -10.375 1.312 6.832 1 86.31 84 SER B O 1
ATOM 1411 N N . TYR B 1 85 ? -9.477 2.234 5.008 1 87.5 85 TYR B N 1
ATOM 1412 C CA . TYR B 1 85 ? -9.555 3.592 5.539 1 87.5 85 TYR B CA 1
ATOM 1413 C C . TYR B 1 85 ? -11.008 3.99 5.793 1 87.5 85 TYR B C 1
ATOM 1415 O O . TYR B 1 85 ? -11.328 4.566 6.832 1 87.5 85 TYR B O 1
ATOM 1423 N N . ASN B 1 86 ? -11.859 3.736 4.852 1 86.62 86 ASN B N 1
ATOM 1424 C CA . ASN B 1 86 ? -13.281 4.066 4.973 1 86.62 86 ASN B CA 1
ATOM 1425 C C . ASN B 1 86 ? -13.945 3.279 6.098 1 86.62 86 ASN B C 1
ATOM 1427 O O . ASN B 1 86 ? -14.812 3.803 6.801 1 86.62 86 ASN B O 1
ATOM 1431 N N . LYS B 1 87 ? -13.523 2.105 6.203 1 81.94 87 LYS B N 1
ATOM 1432 C CA . LYS B 1 87 ? -14.062 1.266 7.273 1 81.94 87 LYS B CA 1
ATOM 1433 C C . LYS B 1 87 ? -13.664 1.806 8.648 1 81.94 87 LYS B C 1
ATOM 1435 O O . LYS B 1 87 ? -14.469 1.778 9.578 1 81.94 87 LYS B O 1
ATOM 1440 N N . LEU B 1 88 ? -12.469 2.213 8.742 1 78.5 88 LEU B N 1
ATOM 1441 C CA . LEU B 1 88 ? -11.961 2.754 10 1 78.5 88 LEU B CA 1
ATOM 1442 C C . LEU B 1 88 ? -12.625 4.09 10.32 1 78.5 88 LEU B C 1
ATOM 1444 O O . LEU B 1 88 ? -12.875 4.398 11.484 1 78.5 88 LEU B O 1
ATOM 1448 N N . HIS B 1 89 ? -12.82 4.852 9.281 1 74.06 89 HIS B N 1
ATOM 1449 C CA . HIS B 1 89 ? -13.438 6.156 9.484 1 74.06 89 HIS B CA 1
ATOM 1450 C C . HIS B 1 89 ? -14.961 6.047 9.531 1 74.06 89 HIS B C 1
ATOM 1452 O O . HIS B 1 89 ? -15.625 6.855 10.18 1 74.06 89 HIS B O 1
ATOM 1458 N N . GLN B 1 90 ? -15.5 5.215 8.703 1 62.22 90 GLN B N 1
ATOM 1459 C CA . GLN B 1 90 ? -16.953 5.047 8.75 1 62.22 90 GLN B CA 1
ATOM 1460 C C . GLN B 1 90 ? -17.391 4.469 10.094 1 62.22 90 GLN B C 1
ATOM 1462 O O . GLN B 1 90 ? -18.5 4.73 10.547 1 62.22 90 GLN B O 1
ATOM 1467 N N . ASP B 1 91 ? -16.547 3.58 10.625 1 49.69 91 ASP B N 1
ATOM 1468 C CA . ASP B 1 91 ? -17 3.006 11.891 1 49.69 91 ASP B CA 1
ATOM 1469 C C . ASP B 1 91 ? -17.156 4.086 12.961 1 49.69 91 ASP B C 1
ATOM 1471 O O . ASP B 1 91 ? -17.828 3.873 13.977 1 49.69 91 ASP B O 1
ATOM 1475 N N . ASP B 1 92 ? -16.719 5.328 12.695 1 42 92 ASP B N 1
ATOM 1476 C CA . ASP B 1 92 ? -17.172 6.301 13.688 1 42 92 ASP B CA 1
ATOM 1477 C C . ASP B 1 92 ? -18.609 6.738 13.422 1 42 92 ASP B C 1
ATOM 1479 O O . ASP B 1 92 ? -19.031 6.848 12.266 1 42 92 ASP B O 1
#